Protein AF-A0A7S1B5N4-F1 (afdb_monomer_lite)

Foldseek 3Di:
DLVVLVVLVVPLPDDALVNLLVLLVVLCCLVQVPQQVQQQQFQLSCLVCCVVCVVVNVSSVVSNQSSLVSLVVVLVLLLLLLVLLLVVVVVVVPPDPPDDDDDVRVVSNVSSVVSVVVLQVNLVPDPDDSLVSLLSRLLSSLVSLLVQLVSLVVSVVVLVPCVLVPDDNRRRGDDPPADRDPVPPPPVDPCSVVCPVRHDDRSNVPSHSVVSNVSSVVSSLSSVSSNVSHDPPVVVVVVVVVPPDPPDD

Secondary structure (DSSP, 8-state):
-HHHHHHHHHTTTS--HHHHHHHHHHHHHIIIIIIHHHHHTHHHHHHHHHHHHHHHHHHHHHHHHHHHHHHHHHHHHHHHHHHHHHHHHHHHTT--------HHHHHHHHHHHHHHHHHHHHHHTSSS-HHHHHHHHHHHHHHHHHHHHHHHHHHHHHTT-GGGGGS-GGGSPPPSSBPPSGGG-----TTTTT-GGGB---SSTT-SHHHHHHHHHHHHHHHHHHHHS---HHHHHHHHHHHS-----

Structure (mmCIF, N/CA/C/O backbone):
data_AF-A0A7S1B5N4-F1
#
_entry.id   AF-A0A7S1B5N4-F1
#
loop_
_atom_site.group_PDB
_atom_site.id
_atom_site.type_symbol
_atom_site.label_atom_id
_atom_site.label_alt_id
_atom_site.label_comp_id
_atom_site.label_asym_id
_atom_site.label_entity_id
_atom_site.label_seq_id
_atom_site.pdbx_PDB_ins_code
_atom_site.Cartn_x
_atom_site.Cartn_y
_atom_site.Cartn_z
_atom_site.occupancy
_atom_site.B_iso_or_equiv
_atom_site.auth_seq_id
_atom_site.auth_comp_id
_atom_site.auth_asym_id
_atom_site.auth_atom_id
_atom_site.pdbx_PDB_model_num
ATOM 1 N N . VAL A 1 1 ? -4.106 -7.181 -17.128 1.00 91.88 1 VAL A N 1
ATOM 2 C CA . VAL A 1 1 ? -3.832 -6.316 -15.945 1.00 91.88 1 VAL A CA 1
ATOM 3 C C . VAL A 1 1 ? -4.705 -5.067 -15.919 1.00 91.88 1 VAL A C 1
ATOM 5 O O . VAL A 1 1 ? -5.404 -4.873 -14.932 1.00 91.88 1 VAL A O 1
ATOM 8 N N . LEU A 1 2 ? -4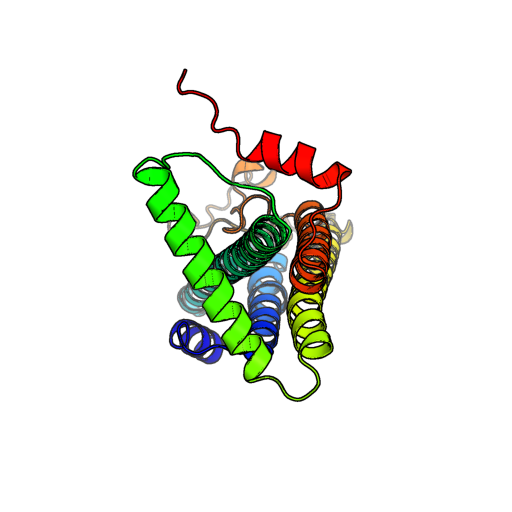.736 -4.264 -16.991 1.00 93.50 2 LEU A N 1
ATOM 9 C CA . LEU A 1 2 ? -5.522 -3.019 -17.064 1.00 93.50 2 LEU A CA 1
ATOM 10 C C . LEU A 1 2 ? -7.008 -3.176 -16.711 1.00 93.50 2 LEU A C 1
ATOM 12 O O . LEU A 1 2 ? -7.552 -2.362 -15.975 1.00 93.50 2 LEU A O 1
ATOM 16 N N . GLU A 1 3 ? -7.663 -4.244 -17.161 1.00 94.50 3 GLU A N 1
ATOM 17 C CA . GLU A 1 3 ? -9.059 -4.512 -16.788 1.00 94.50 3 GLU A CA 1
ATOM 18 C C . GLU A 1 3 ? -9.232 -4.723 -15.281 1.00 94.50 3 GLU A C 1
ATOM 20 O O . GLU A 1 3 ? -10.144 -4.157 -14.684 1.00 94.50 3 GLU A O 1
ATOM 25 N N . ARG A 1 4 ? -8.312 -5.454 -14.635 1.00 93.44 4 ARG A N 1
ATOM 26 C CA . ARG A 1 4 ? -8.318 -5.635 -13.174 1.00 93.44 4 ARG A CA 1
ATOM 27 C C . ARG A 1 4 ? -8.066 -4.317 -12.448 1.00 93.44 4 ARG A C 1
ATOM 29 O O . ARG A 1 4 ? -8.707 -4.068 -11.435 1.00 93.44 4 ARG A O 1
ATOM 36 N N . VAL A 1 5 ? -7.199 -3.452 -12.978 1.00 92.25 5 VAL A N 1
ATOM 37 C CA . VAL A 1 5 ? -6.974 -2.095 -12.447 1.00 92.25 5 VAL A CA 1
ATOM 38 C C . VAL A 1 5 ? -8.248 -1.261 -12.538 1.00 92.25 5 VAL A C 1
ATOM 40 O O . VAL A 1 5 ? -8.658 -0.668 -11.543 1.00 92.25 5 VAL A O 1
ATOM 43 N N . ARG A 1 6 ? -8.922 -1.253 -13.694 1.00 91.12 6 ARG A N 1
ATOM 44 C CA . ARG A 1 6 ? -10.194 -0.537 -13.888 1.00 91.12 6 ARG A CA 1
ATOM 45 C C . ARG A 1 6 ? -11.293 -1.090 -12.973 1.00 91.12 6 ARG A C 1
ATOM 47 O O . ARG A 1 6 ? -12.008 -0.318 -12.339 1.00 91.12 6 ARG A O 1
ATOM 54 N N . ALA A 1 7 ? -11.384 -2.411 -12.830 1.00 89.94 7 ALA A N 1
ATOM 55 C CA . ALA A 1 7 ? -12.335 -3.066 -11.933 1.00 89.94 7 ALA A CA 1
ATOM 56 C C . ALA A 1 7 ? -12.049 -2.756 -10.454 1.00 89.94 7 ALA A C 1
ATOM 58 O O . ALA A 1 7 ? -12.972 -2.451 -9.693 1.00 89.94 7 ALA A O 1
ATOM 59 N N . ALA A 1 8 ? -10.778 -2.777 -10.042 1.00 87.50 8 ALA A N 1
ATOM 60 C CA . ALA A 1 8 ? -10.371 -2.343 -8.712 1.00 87.50 8 ALA A CA 1
ATOM 61 C C . ALA A 1 8 ? -10.771 -0.877 -8.509 1.00 87.50 8 ALA A C 1
ATOM 63 O O . ALA A 1 8 ? -11.436 -0.557 -7.519 1.00 87.50 8 ALA A O 1
ATOM 64 N N . ALA A 1 9 ? -10.480 -0.009 -9.486 1.00 83.06 9 ALA A N 1
ATOM 65 C CA . ALA A 1 9 ? -10.826 1.407 -9.470 1.00 83.06 9 ALA A CA 1
ATOM 66 C C . ALA A 1 9 ? -12.344 1.660 -9.313 1.00 83.06 9 ALA A C 1
ATOM 68 O O . ALA A 1 9 ? -12.742 2.509 -8.516 1.00 83.06 9 ALA A O 1
ATOM 69 N N . GLY A 1 10 ? -13.205 0.885 -9.972 1.00 81.31 10 GLY A N 1
ATOM 70 C CA . GLY A 1 10 ? -14.663 1.035 -9.858 1.00 81.31 10 GLY A CA 1
ATOM 71 C C . GLY A 1 10 ? -15.256 0.608 -8.505 1.00 81.31 10 GLY A C 1
ATOM 72 O O . GLY A 1 10 ? -16.238 1.182 -8.043 1.00 81.31 10 GLY A O 1
ATOM 73 N N . ASN A 1 11 ? -14.648 -0.361 -7.813 1.00 78.25 11 ASN A N 1
ATOM 74 C CA . ASN A 1 11 ? -15.258 -1.035 -6.655 1.00 78.25 11 ASN A CA 1
ATOM 75 C C . ASN A 1 11 ? -14.834 -0.474 -5.284 1.00 78.25 11 ASN A C 1
ATOM 77 O O . ASN A 1 11 ? -14.632 -1.224 -4.326 1.00 78.25 11 ASN A O 1
ATOM 81 N N . PHE A 1 12 ? -14.659 0.844 -5.161 1.00 62.31 12 PHE A N 1
ATOM 82 C CA . PHE A 1 12 ? -14.065 1.463 -3.965 1.00 62.31 12 PHE A CA 1
ATOM 83 C C . PHE A 1 12 ? -14.910 1.330 -2.678 1.00 62.31 12 PHE A C 1
ATOM 85 O O . PHE A 1 12 ? -14.360 1.181 -1.591 1.00 62.31 12 PHE A O 1
ATOM 92 N N . HIS A 1 13 ? -16.242 1.347 -2.779 1.00 57.72 13 HIS A N 1
ATOM 93 C CA . HIS A 1 13 ? -17.129 1.572 -1.623 1.00 57.72 13 HIS A CA 1
ATOM 94 C C . HIS A 1 13 ? -17.596 0.312 -0.875 1.00 57.72 13 HIS A C 1
ATOM 96 O O . HIS A 1 13 ? -18.256 0.423 0.155 1.00 57.72 13 HIS A O 1
ATOM 102 N N . ARG A 1 14 ? -17.293 -0.889 -1.375 1.00 62.09 14 ARG A N 1
ATOM 103 C CA . ARG A 1 14 ? -17.828 -2.154 -0.845 1.00 62.09 14 ARG A CA 1
ATOM 104 C C . ARG A 1 14 ? -16.678 -3.041 -0.385 1.00 62.09 14 ARG A C 1
ATOM 106 O O . ARG A 1 14 ? -16.181 -3.799 -1.208 1.00 62.09 14 ARG A O 1
ATOM 113 N N . ARG A 1 15 ? -16.148 -2.913 0.841 1.00 65.06 15 ARG A N 1
ATOM 114 C CA . ARG A 1 15 ? -14.886 -3.619 1.162 1.00 65.06 15 ARG A CA 1
ATOM 115 C C . ARG A 1 15 ? -14.861 -4.334 2.496 1.00 65.06 15 ARG A C 1
ATOM 117 O O . ARG A 1 15 ? -15.336 -3.795 3.483 1.00 65.06 15 ARG A O 1
ATOM 124 N N . GLY A 1 16 ? -14.321 -5.553 2.445 1.00 66.19 16 GLY A N 1
ATOM 125 C CA . GLY A 1 16 ? -13.870 -6.404 3.544 1.00 66.19 16 GLY A CA 1
ATOM 126 C C . GLY A 1 16 ? -12.373 -6.714 3.373 1.00 66.19 16 GLY A C 1
ATOM 127 O O . GLY A 1 16 ? -11.782 -6.338 2.359 1.00 66.19 16 GLY A O 1
ATOM 128 N N . ALA A 1 17 ? -11.760 -7.407 4.337 1.00 69.25 17 ALA A N 1
ATOM 129 C CA . ALA A 1 17 ? -10.305 -7.604 4.412 1.00 69.25 17 ALA A CA 1
ATOM 130 C C . ALA A 1 17 ? -9.674 -8.244 3.155 1.00 69.25 17 ALA A C 1
ATOM 132 O O . ALA A 1 17 ? -8.614 -7.811 2.705 1.00 69.25 17 ALA A O 1
ATOM 133 N N . ALA A 1 18 ? -10.356 -9.214 2.534 1.00 76.75 18 ALA A N 1
ATOM 134 C CA . ALA A 1 18 ? -9.865 -9.920 1.345 1.00 76.75 18 ALA A CA 1
ATOM 135 C C . ALA A 1 18 ? -9.585 -8.989 0.148 1.00 76.75 18 ALA A C 1
ATOM 137 O O . ALA A 1 18 ? -8.647 -9.212 -0.618 1.00 76.75 18 ALA A O 1
ATOM 138 N N . LEU A 1 19 ? -10.361 -7.909 0.004 1.00 79.19 19 LEU A N 1
ATOM 139 C CA . LEU A 1 19 ? -10.190 -6.966 -1.101 1.00 79.19 19 LEU A CA 1
ATOM 140 C C . LEU A 1 19 ? -8.935 -6.102 -0.945 1.00 79.19 19 LEU A C 1
ATOM 142 O O . LEU A 1 19 ? -8.333 -5.748 -1.955 1.00 79.19 19 LEU A O 1
ATOM 146 N N . TYR A 1 20 ? -8.494 -5.815 0.285 1.00 82.88 20 TYR A N 1
ATOM 147 C CA . TYR A 1 20 ? -7.223 -5.113 0.502 1.00 82.88 20 TYR A CA 1
ATOM 148 C C . TYR A 1 20 ? -6.031 -5.970 0.084 1.00 82.88 20 TYR A C 1
ATOM 150 O O . TYR A 1 20 ? -5.115 -5.469 -0.564 1.00 82.88 20 TYR A O 1
ATOM 158 N N . GLY A 1 21 ? -6.075 -7.271 0.386 1.00 87.06 21 GLY A N 1
ATOM 159 C CA . GLY A 1 21 ? -5.059 -8.214 -0.078 1.00 87.06 21 GLY A CA 1
ATOM 160 C C . GLY A 1 21 ? -4.982 -8.264 -1.606 1.00 87.06 21 GLY A C 1
ATOM 161 O O . GLY A 1 21 ? -3.894 -8.156 -2.168 1.00 87.06 21 GLY A O 1
ATOM 162 N N . ALA A 1 22 ? -6.134 -8.359 -2.280 1.00 90.69 22 ALA A N 1
ATOM 163 C CA . ALA A 1 22 ? -6.205 -8.398 -3.740 1.00 90.69 22 ALA A CA 1
ATOM 164 C C . ALA A 1 22 ? -5.705 -7.102 -4.404 1.00 90.69 22 ALA A C 1
ATOM 166 O O . ALA A 1 22 ? -4.957 -7.163 -5.379 1.00 90.69 22 ALA A O 1
ATOM 167 N N . GLU A 1 23 ? -6.068 -5.929 -3.875 1.00 92.19 23 GLU A N 1
ATOM 168 C CA . GLU A 1 23 ? -5.547 -4.653 -4.381 1.00 92.19 23 GLU A CA 1
ATOM 169 C C . GLU A 1 23 ? -4.050 -4.490 -4.127 1.00 92.19 23 GLU A C 1
ATOM 171 O O . GLU A 1 23 ? -3.345 -4.000 -5.005 1.00 92.19 23 GLU A O 1
ATOM 176 N N . GLY A 1 24 ? -3.559 -4.934 -2.967 1.00 93.25 24 GLY A N 1
ATOM 177 C CA . GLY A 1 24 ? -2.130 -4.970 -2.667 1.00 93.25 24 GLY A CA 1
ATOM 178 C C . GLY A 1 24 ? -1.363 -5.822 -3.679 1.00 93.25 24 GLY A C 1
ATOM 179 O O . GLY A 1 24 ? -0.392 -5.339 -4.249 1.00 93.25 24 GLY A O 1
ATOM 180 N N . CYS A 1 25 ? -1.846 -7.038 -3.977 1.00 94.75 25 CYS A N 1
ATOM 181 C CA . CYS A 1 25 ? -1.285 -7.888 -5.036 1.00 94.75 25 CYS A CA 1
ATOM 182 C C . CYS A 1 25 ? -1.270 -7.189 -6.397 1.00 94.75 25 CYS A C 1
ATOM 184 O O . CYS A 1 25 ? -0.272 -7.257 -7.106 1.00 94.75 25 CYS A O 1
ATOM 186 N N . LEU A 1 26 ? -2.380 -6.551 -6.777 1.00 95.88 26 LEU A N 1
ATOM 187 C CA . LEU A 1 26 ? -2.494 -5.896 -8.075 1.00 95.88 26 LEU A CA 1
ATOM 188 C C . LEU A 1 26 ? -1.560 -4.687 -8.182 1.00 95.88 26 LEU A C 1
ATOM 190 O O . LEU A 1 26 ? -0.973 -4.468 -9.235 1.00 95.88 26 LEU A O 1
ATOM 194 N N . LEU A 1 27 ? -1.413 -3.917 -7.104 1.00 95.75 27 LEU A N 1
ATOM 195 C CA . LEU A 1 27 ? -0.467 -2.809 -7.041 1.00 95.75 27 LEU A CA 1
ATOM 196 C C . LEU A 1 27 ? 0.973 -3.312 -7.185 1.00 95.75 27 LEU A C 1
ATOM 198 O O . LEU A 1 27 ? 1.728 -2.772 -7.992 1.00 95.75 27 LEU A O 1
ATOM 202 N N . ASP A 1 28 ? 1.321 -4.385 -6.476 1.00 96.00 28 ASP A N 1
ATOM 203 C CA . ASP A 1 28 ? 2.635 -5.013 -6.589 1.00 96.00 28 ASP A CA 1
ATOM 204 C C . ASP A 1 28 ? 2.894 -5.510 -8.022 1.00 96.00 28 ASP A C 1
ATOM 206 O O . ASP A 1 28 ? 3.971 -5.271 -8.558 1.00 96.00 28 ASP A O 1
ATOM 210 N N . GLU A 1 29 ? 1.906 -6.138 -8.665 1.00 97.50 29 GLU A N 1
ATOM 211 C CA . GLU A 1 29 ? 2.003 -6.608 -10.051 1.00 97.50 29 GLU A CA 1
ATOM 212 C C . GLU A 1 29 ? 2.186 -5.446 -11.037 1.00 97.50 29 GLU A C 1
ATOM 214 O O . GLU A 1 29 ? 3.083 -5.483 -11.874 1.00 97.50 29 GLU A O 1
ATOM 219 N N . VAL A 1 30 ? 1.371 -4.390 -10.942 1.00 96.94 30 VAL A N 1
ATOM 220 C CA . VAL A 1 30 ? 1.487 -3.223 -11.832 1.00 96.94 30 VAL A CA 1
ATOM 221 C C . VAL A 1 30 ? 2.859 -2.562 -11.685 1.00 96.94 30 VAL A C 1
ATOM 223 O O . VAL A 1 30 ? 3.485 -2.233 -12.691 1.00 96.94 30 VAL A O 1
ATOM 226 N N . GLU A 1 31 ? 3.343 -2.382 -10.455 1.00 96.19 31 GLU A N 1
ATOM 227 C CA . GLU A 1 31 ? 4.647 -1.764 -10.221 1.00 96.19 31 GLU A CA 1
ATOM 228 C C . GLU A 1 31 ? 5.800 -2.645 -10.711 1.00 96.19 31 GLU A C 1
ATOM 230 O O . GLU A 1 31 ? 6.629 -2.188 -11.497 1.00 96.19 31 GLU A O 1
ATOM 235 N N . HIS A 1 32 ? 5.872 -3.892 -10.244 1.00 96.25 32 HIS A N 1
ATOM 236 C CA . HIS A 1 32 ? 7.081 -4.706 -10.362 1.00 96.25 32 HIS A CA 1
ATOM 237 C C . HIS A 1 32 ? 7.097 -5.590 -11.607 1.00 96.25 32 HIS A C 1
ATOM 239 O O . HIS A 1 32 ? 8.177 -5.837 -12.131 1.00 96.25 32 HIS A O 1
ATOM 245 N N . GLU A 1 33 ? 5.942 -6.029 -12.113 1.00 96.94 33 GLU A N 1
ATOM 246 C CA . GLU A 1 33 ? 5.873 -6.900 -13.299 1.00 96.94 33 GLU A CA 1
ATOM 247 C C . GLU A 1 33 ? 5.682 -6.117 -14.600 1.00 96.94 33 GLU A C 1
ATOM 249 O O . GLU A 1 33 ? 5.987 -6.629 -15.674 1.00 96.94 33 GLU A O 1
ATOM 254 N N . TRP A 1 34 ? 5.206 -4.871 -14.525 1.00 96.25 34 TRP A N 1
ATOM 255 C CA . TRP A 1 34 ? 4.943 -4.061 -15.716 1.00 96.25 34 TRP A CA 1
ATOM 256 C C . TRP A 1 34 ? 5.771 -2.789 -15.757 1.00 96.25 34 TRP A C 1
ATOM 258 O O . TRP A 1 34 ? 6.616 -2.646 -16.636 1.00 96.25 34 TRP A O 1
ATOM 268 N N . LEU A 1 35 ? 5.552 -1.859 -14.824 1.00 94.31 35 LEU A N 1
ATOM 269 C CA . LEU A 1 35 ? 6.178 -0.540 -14.911 1.00 94.31 35 LEU A CA 1
ATOM 270 C C . LEU A 1 35 ? 7.702 -0.631 -14.773 1.00 94.31 35 LEU A C 1
ATOM 272 O O . LEU A 1 35 ? 8.423 -0.187 -15.663 1.00 94.31 35 LEU A O 1
ATOM 276 N N . ARG A 1 36 ? 8.217 -1.261 -13.713 1.00 94.31 36 ARG A N 1
ATOM 277 C CA . ARG A 1 36 ? 9.669 -1.411 -13.520 1.00 94.31 36 ARG A CA 1
ATOM 278 C C . ARG A 1 36 ? 10.326 -2.258 -14.611 1.00 94.31 36 ARG A C 1
ATOM 280 O O . ARG A 1 36 ? 11.400 -1.895 -15.080 1.00 94.31 36 ARG A O 1
ATOM 287 N N . GLN A 1 37 ? 9.670 -3.324 -15.078 1.00 95.06 37 GLN A N 1
ATOM 288 C CA . GLN A 1 37 ? 10.172 -4.133 -16.202 1.00 95.06 37 GLN A CA 1
ATOM 289 C C . GLN A 1 37 ? 10.242 -3.336 -17.510 1.00 95.06 37 GLN A C 1
ATOM 291 O O . GLN A 1 37 ? 11.174 -3.518 -18.285 1.00 95.06 37 GLN A O 1
ATOM 296 N N . TYR A 1 38 ? 9.294 -2.428 -17.751 1.00 92.81 38 TYR A N 1
ATOM 297 C CA . TYR A 1 38 ? 9.333 -1.551 -18.918 1.00 92.81 38 TYR A CA 1
ATOM 298 C C . TYR A 1 38 ? 10.521 -0.577 -18.851 1.00 92.81 38 TYR A C 1
ATOM 300 O O . TYR A 1 38 ? 11.247 -0.409 -19.827 1.00 92.81 38 TYR A O 1
ATOM 308 N N . TYR A 1 39 ? 10.767 0.033 -17.687 1.00 91.44 39 TYR A N 1
ATOM 309 C CA . TYR A 1 39 ? 11.824 1.040 -17.532 1.00 91.44 39 TYR A CA 1
ATOM 310 C C . TYR A 1 39 ? 13.237 0.462 -17.357 1.00 91.44 39 TYR A C 1
ATOM 312 O O . TYR A 1 39 ? 14.208 1.114 -17.748 1.00 91.44 39 TYR A O 1
ATOM 320 N N . VAL A 1 40 ? 13.390 -0.767 -16.845 1.00 93.94 40 VAL A N 1
ATOM 321 C CA . VAL A 1 40 ? 14.718 -1.395 -16.681 1.00 93.94 40 VAL A CA 1
ATOM 322 C C . VAL A 1 40 ? 15.409 -1.692 -18.017 1.00 93.94 40 VAL A C 1
ATOM 324 O O . VAL A 1 40 ? 16.622 -1.851 -18.057 1.00 93.94 40 VAL A O 1
ATOM 327 N N . GLN A 1 41 ? 14.653 -1.728 -19.116 1.00 92.06 41 GLN A N 1
ATOM 328 C CA . GLN A 1 41 ? 15.162 -1.976 -20.470 1.00 92.06 41 GLN A CA 1
ATOM 329 C C . GLN A 1 41 ? 15.825 -0.742 -21.113 1.00 92.06 41 GLN A C 1
ATOM 331 O O . GLN A 1 41 ? 16.393 -0.847 -22.199 1.00 92.06 41 GLN A O 1
ATOM 336 N N . GLY A 1 42 ? 15.750 0.416 -20.454 1.00 90.19 42 GLY A N 1
ATOM 337 C CA . GLY A 1 42 ? 16.403 1.649 -20.877 1.00 90.19 42 GLY A CA 1
ATOM 338 C C . GLY A 1 42 ? 15.626 2.513 -21.866 1.00 90.19 42 GLY A C 1
ATOM 339 O O . GLY A 1 42 ? 14.598 2.120 -22.421 1.00 90.19 42 GLY A O 1
ATOM 340 N N . SER A 1 43 ? 16.098 3.747 -22.047 1.00 87.75 43 SER A N 1
ATOM 341 C CA . SER A 1 43 ? 15.420 4.783 -22.835 1.00 87.75 43 SER A CA 1
ATOM 342 C C . SER A 1 43 ? 15.315 4.459 -24.328 1.00 87.75 43 SER A C 1
ATOM 344 O O . SER A 1 43 ? 14.332 4.851 -24.955 1.00 87.75 43 SER A O 1
ATOM 346 N N . GLY A 1 44 ? 16.272 3.716 -24.887 1.00 87.81 44 GLY A N 1
ATOM 347 C CA . GLY A 1 44 ? 16.259 3.254 -26.275 1.00 87.81 44 GLY A CA 1
ATOM 348 C C . GLY A 1 44 ? 15.086 2.314 -26.537 1.00 87.81 44 GLY A C 1
ATOM 349 O O . GLY A 1 44 ? 14.319 2.519 -27.479 1.00 87.81 44 GLY A O 1
ATOM 350 N N . ASN A 1 45 ? 14.854 1.346 -25.643 1.00 85.94 45 ASN A N 1
ATOM 351 C CA . ASN A 1 45 ? 13.699 0.463 -25.779 1.00 85.94 45 ASN A CA 1
ATOM 352 C C . ASN A 1 45 ? 12.377 1.200 -25.533 1.00 85.94 45 ASN A C 1
ATOM 354 O O . ASN A 1 45 ? 11.407 1.001 -26.263 1.00 85.94 45 ASN A O 1
ATOM 358 N N . VAL A 1 46 ? 12.355 2.111 -24.553 1.00 82.00 46 VAL A N 1
ATOM 359 C CA . VAL A 1 46 ? 11.197 2.980 -24.310 1.00 82.00 46 VAL A CA 1
ATOM 360 C C . VAL A 1 46 ? 10.842 3.774 -25.565 1.00 82.00 46 VAL A C 1
ATOM 362 O O . VAL A 1 46 ? 9.662 3.866 -25.880 1.00 82.00 46 VAL A O 1
ATOM 365 N N . HIS A 1 47 ? 11.825 4.317 -26.290 1.00 80.44 47 HIS A N 1
ATOM 366 C CA . HIS A 1 47 ? 11.603 5.066 -27.528 1.00 80.44 47 HIS A CA 1
ATOM 367 C C . HIS A 1 47 ? 11.054 4.175 -28.649 1.00 80.44 47 HIS A C 1
ATOM 369 O O . HIS A 1 47 ? 10.025 4.502 -29.243 1.00 80.44 47 HIS A O 1
ATOM 375 N N . ASN A 1 48 ? 11.687 3.022 -28.885 1.00 86.75 48 ASN A N 1
ATOM 376 C CA . ASN A 1 48 ? 11.301 2.090 -29.948 1.00 86.75 48 ASN A CA 1
ATOM 377 C C . ASN A 1 48 ? 9.887 1.529 -29.750 1.00 86.75 48 ASN A C 1
ATOM 379 O O . ASN A 1 48 ? 9.133 1.362 -30.709 1.00 86.75 48 ASN A O 1
ATOM 383 N N . LEU A 1 49 ? 9.507 1.265 -28.500 1.00 86.75 49 LEU A N 1
ATOM 384 C CA . LEU A 1 49 ? 8.199 0.719 -28.148 1.00 86.75 49 LEU A CA 1
ATOM 385 C C . LEU A 1 49 ? 7.150 1.797 -27.862 1.00 86.75 49 LEU A C 1
ATOM 387 O O . LEU A 1 49 ? 5.969 1.464 -27.727 1.00 86.75 49 LEU A O 1
ATOM 391 N N . TRP A 1 50 ? 7.539 3.076 -27.803 1.00 83.50 50 TRP A N 1
ATOM 392 C CA . TRP A 1 50 ? 6.676 4.153 -27.324 1.00 83.50 50 TRP A CA 1
ATOM 393 C C . TRP A 1 50 ? 5.350 4.210 -28.071 1.00 83.50 50 TRP A C 1
ATOM 395 O O . TRP A 1 50 ? 4.299 4.210 -27.445 1.00 83.50 50 TRP A O 1
ATOM 405 N N . TYR A 1 51 ? 5.363 4.207 -29.402 1.00 83.81 51 TYR A N 1
ATOM 406 C CA . TYR A 1 51 ? 4.132 4.365 -30.181 1.00 83.81 51 TYR A CA 1
ATOM 407 C C . TYR A 1 51 ? 3.122 3.230 -29.968 1.00 83.81 51 TYR A C 1
ATOM 409 O O . TYR A 1 51 ? 1.922 3.482 -29.985 1.00 83.81 51 TYR A O 1
ATOM 417 N N . ALA A 1 52 ? 3.587 2.003 -29.717 1.00 90.50 52 ALA A N 1
ATOM 418 C CA . ALA A 1 52 ? 2.710 0.863 -29.455 1.00 90.50 52 ALA A CA 1
ATOM 419 C C . ALA A 1 52 ? 2.262 0.787 -27.982 1.00 90.50 52 ALA A C 1
ATOM 421 O O . ALA A 1 52 ? 1.138 0.380 -27.680 1.00 90.50 52 ALA A O 1
ATOM 422 N N . TRP A 1 53 ? 3.130 1.190 -27.051 1.00 90.31 53 TRP A N 1
ATOM 423 C CA . TRP A 1 53 ? 2.932 0.961 -25.618 1.00 90.31 53 TRP A CA 1
ATOM 424 C C . TRP A 1 53 ? 2.535 2.202 -24.823 1.00 90.31 53 TRP A C 1
ATOM 426 O O . TRP A 1 53 ? 2.073 2.053 -23.695 1.00 90.31 53 TRP A O 1
ATOM 436 N N . ARG A 1 54 ? 2.653 3.411 -25.382 1.00 87.81 54 ARG A N 1
ATOM 437 C CA . ARG A 1 54 ? 2.416 4.686 -24.686 1.00 87.81 54 ARG A CA 1
ATOM 438 C C . ARG A 1 54 ? 1.107 4.702 -23.914 1.00 87.81 54 ARG A C 1
ATOM 440 O O . ARG A 1 54 ? 1.111 5.012 -22.724 1.00 87.81 54 ARG A O 1
ATOM 447 N N . ASP A 1 55 ? 0.004 4.383 -24.583 1.00 89.00 55 ASP A N 1
ATOM 448 C CA . ASP A 1 55 ? -1.323 4.480 -23.974 1.00 89.00 55 ASP A CA 1
ATOM 449 C C . ASP A 1 55 ? -1.503 3.418 -22.885 1.00 89.00 55 ASP A C 1
ATOM 451 O O . ASP A 1 55 ? -1.998 3.713 -21.798 1.00 89.00 55 ASP A O 1
ATOM 455 N N . HIS A 1 56 ? -0.997 2.206 -23.123 1.00 93.50 56 HIS A N 1
ATOM 456 C CA . HIS A 1 56 ? -1.036 1.099 -22.169 1.00 93.50 56 HIS A CA 1
ATOM 457 C C . HIS A 1 56 ? -0.201 1.386 -20.915 1.00 93.50 56 HIS A C 1
ATOM 459 O O . HIS A 1 56 ? -0.679 1.194 -19.797 1.00 93.50 56 HIS A O 1
ATOM 465 N N . ILE A 1 57 ? 1.028 1.880 -21.086 1.00 91.31 57 ILE A N 1
ATOM 466 C CA . ILE A 1 57 ? 1.913 2.281 -19.987 1.00 91.31 57 ILE A CA 1
ATOM 467 C C . ILE A 1 57 ? 1.315 3.476 -19.243 1.00 91.31 57 ILE A C 1
ATOM 469 O O . ILE A 1 57 ? 1.327 3.493 -18.015 1.00 91.31 57 ILE A O 1
ATOM 473 N N . GLY A 1 58 ? 0.716 4.436 -19.950 1.00 89.88 58 GLY A N 1
ATOM 474 C CA . GLY A 1 58 ? 0.023 5.563 -19.328 1.00 89.88 58 GLY A CA 1
ATOM 475 C C . GLY A 1 58 ? -1.186 5.159 -18.496 1.00 89.88 58 GLY A C 1
ATOM 476 O O . GLY A 1 58 ? -1.388 5.687 -17.403 1.00 89.88 58 GLY A O 1
ATOM 477 N N . ASP A 1 59 ? -1.969 4.194 -18.967 1.00 91.69 59 ASP A N 1
ATOM 478 C CA . ASP A 1 59 ? -3.070 3.627 -18.194 1.00 91.69 59 ASP A CA 1
ATOM 479 C C . ASP A 1 59 ? -2.571 2.831 -16.977 1.00 91.69 59 ASP A C 1
ATOM 481 O O . ASP A 1 59 ? -3.172 2.920 -15.902 1.00 91.69 59 ASP A O 1
ATOM 485 N N . LEU A 1 60 ? -1.455 2.100 -17.101 1.00 93.50 60 LEU A N 1
ATOM 486 C CA . LEU A 1 60 ? -0.817 1.417 -15.969 1.00 93.50 60 LEU A CA 1
ATOM 487 C C . LEU A 1 60 ? -0.310 2.413 -14.923 1.00 93.50 60 LEU A C 1
ATOM 489 O O . LEU A 1 60 ? -0.518 2.175 -13.737 1.00 93.50 60 LEU A O 1
ATOM 493 N N . TRP A 1 61 ? 0.270 3.542 -15.339 1.00 91.62 61 TRP A N 1
ATOM 494 C CA . TRP A 1 61 ? 0.675 4.630 -14.443 1.00 91.62 61 TRP A CA 1
ATOM 495 C C . TRP A 1 61 ? -0.504 5.190 -13.656 1.00 91.62 61 TRP A C 1
ATOM 497 O O . TRP A 1 61 ? -0.485 5.154 -12.429 1.00 91.62 61 TRP A O 1
ATOM 507 N N . LYS A 1 62 ? -1.574 5.619 -14.336 1.00 89.81 62 LYS A N 1
ATOM 508 C CA . LYS A 1 62 ? -2.794 6.111 -13.666 1.00 89.81 62 LYS A CA 1
ATOM 509 C C . LYS A 1 62 ? -3.360 5.069 -12.699 1.00 89.81 62 LYS A C 1
ATOM 511 O O . LYS A 1 62 ? -3.833 5.397 -11.613 1.00 89.81 62 LYS A O 1
ATOM 516 N N . GLY A 1 63 ? -3.313 3.801 -13.105 1.00 92.06 63 GLY A N 1
ATOM 517 C CA . GLY A 1 63 ? -3.711 2.661 -12.294 1.00 92.06 63 GLY A CA 1
ATOM 518 C C . GLY A 1 63 ? -2.895 2.506 -11.020 1.00 92.06 63 GLY A C 1
ATOM 519 O O . GLY A 1 63 ? -3.459 2.410 -9.930 1.00 92.06 63 GLY A O 1
ATOM 520 N N . TRP A 1 64 ? -1.573 2.500 -11.166 1.00 93.94 64 TRP A N 1
ATOM 521 C CA . TRP A 1 64 ? -0.616 2.439 -10.070 1.00 93.94 64 TRP A CA 1
ATOM 522 C C . TRP A 1 64 ? -0.814 3.604 -9.103 1.00 93.94 64 TRP A C 1
ATOM 524 O O . TRP A 1 64 ? -0.975 3.378 -7.905 1.00 93.94 64 TRP A O 1
ATOM 534 N N . GLU A 1 65 ? -0.930 4.833 -9.615 1.00 90.88 65 GLU A N 1
ATOM 535 C CA . GLU A 1 65 ? -1.172 6.009 -8.783 1.00 90.88 65 GLU A CA 1
ATOM 536 C C . GLU A 1 65 ? -2.485 5.895 -8.011 1.00 90.88 65 GLU A C 1
ATOM 538 O O . GLU A 1 65 ? -2.530 6.149 -6.805 1.00 90.88 65 GLU A O 1
ATOM 543 N N . ALA A 1 66 ? -3.566 5.477 -8.670 1.00 90.62 66 ALA A N 1
ATOM 544 C CA . ALA A 1 66 ? -4.854 5.297 -8.015 1.00 90.62 66 ALA A CA 1
ATOM 545 C C . ALA A 1 66 ? -4.795 4.239 -6.899 1.00 90.62 66 ALA A C 1
ATOM 547 O O . ALA A 1 66 ? -5.420 4.422 -5.850 1.00 90.62 66 ALA A O 1
ATOM 548 N N . LEU A 1 67 ? -4.058 3.145 -7.107 1.00 92.62 67 LEU A N 1
ATOM 549 C CA . LEU A 1 67 ? -3.858 2.084 -6.119 1.00 92.62 67 LEU A CA 1
ATOM 550 C C . LEU A 1 67 ? -2.960 2.538 -4.948 1.00 92.62 67 LEU A C 1
ATOM 552 O O . LEU A 1 67 ? -3.259 2.221 -3.794 1.00 92.62 67 LEU A O 1
ATOM 556 N N . GLU A 1 68 ? -1.920 3.336 -5.195 1.00 92.88 68 GLU A N 1
ATOM 557 C CA . GLU A 1 68 ? -1.087 3.954 -4.148 1.00 92.88 68 GLU A CA 1
ATOM 558 C C . GLU A 1 68 ? -1.917 4.882 -3.245 1.00 92.88 68 GLU A C 1
ATOM 560 O O . GLU A 1 68 ? -1.988 4.674 -2.029 1.00 92.88 68 GLU A O 1
ATOM 565 N N . HIS A 1 69 ? -2.679 5.815 -3.829 1.00 90.38 69 HIS A N 1
ATOM 566 C CA . HIS A 1 69 ? -3.581 6.694 -3.069 1.00 90.38 69 HIS A CA 1
ATOM 567 C C . HIS A 1 69 ? -4.629 5.909 -2.264 1.00 90.38 69 HIS A C 1
ATOM 569 O O . HIS A 1 69 ? -5.086 6.339 -1.201 1.00 90.38 69 HIS A O 1
ATOM 575 N N . ARG A 1 70 ? -5.065 4.748 -2.761 1.00 89.44 70 ARG A N 1
ATOM 576 C CA . ARG A 1 70 ? -5.984 3.865 -2.025 1.00 89.44 70 ARG A CA 1
ATOM 577 C C . ARG A 1 70 ? -5.325 3.188 -0.845 1.00 89.44 70 ARG A C 1
ATOM 579 O O . ARG A 1 70 ? -5.967 3.063 0.201 1.00 89.44 70 ARG A O 1
ATOM 586 N N . THR A 1 71 ? -4.075 2.774 -1.005 1.00 92.50 71 THR A N 1
ATOM 587 C CA . THR A 1 71 ? -3.277 2.234 0.094 1.00 92.50 71 THR A CA 1
ATOM 588 C C . THR A 1 71 ? -3.186 3.287 1.195 1.00 92.50 71 THR A C 1
ATOM 590 O O . THR A 1 71 ? -3.572 3.015 2.328 1.00 92.50 71 THR A O 1
ATOM 593 N N . GLU A 1 72 ? -2.859 4.533 0.851 1.00 91.81 72 GLU A N 1
ATOM 594 C CA . GLU A 1 72 ? -2.809 5.646 1.808 1.00 91.81 72 GLU A CA 1
ATOM 595 C C . GLU A 1 72 ? -4.160 5.911 2.501 1.00 91.81 72 GLU A C 1
ATOM 597 O O . GLU A 1 72 ? -4.233 6.015 3.730 1.00 91.81 72 GLU A O 1
ATOM 602 N N . LYS A 1 73 ? -5.269 5.945 1.748 1.00 90.56 73 LYS A N 1
ATOM 603 C CA . LYS A 1 73 ? -6.621 6.077 2.326 1.00 90.56 73 LYS A CA 1
ATOM 604 C C . LYS A 1 73 ? -6.953 4.941 3.293 1.00 90.56 73 LYS A C 1
ATOM 606 O O . LYS A 1 73 ? -7.588 5.186 4.319 1.00 90.56 73 LYS A O 1
ATOM 611 N N . THR A 1 74 ? -6.523 3.720 2.982 1.00 92.00 74 THR A N 1
ATOM 612 C CA . THR A 1 74 ? -6.708 2.545 3.844 1.00 92.00 74 THR A CA 1
ATOM 613 C C . THR A 1 74 ? -5.899 2.685 5.130 1.00 92.00 74 THR A C 1
ATOM 615 O O . THR A 1 74 ? -6.446 2.496 6.214 1.00 92.00 74 THR A O 1
ATOM 618 N N . LEU A 1 75 ? -4.641 3.119 5.044 1.00 93.25 75 LEU A N 1
ATOM 619 C CA . LEU A 1 75 ? -3.807 3.390 6.219 1.00 93.25 75 LEU A CA 1
ATOM 620 C C . LEU A 1 75 ? -4.425 4.476 7.109 1.00 93.25 75 LEU A C 1
ATOM 622 O O . LEU A 1 75 ? -4.539 4.298 8.322 1.00 93.25 75 LEU A O 1
ATOM 626 N N . SER A 1 76 ? -4.918 5.564 6.510 1.00 91.94 76 SER A N 1
ATOM 627 C CA . SER A 1 76 ? -5.622 6.631 7.231 1.00 91.94 76 SER A CA 1
ATOM 628 C C . SER A 1 76 ? -6.888 6.124 7.934 1.00 91.94 76 SER A C 1
ATOM 630 O O . SER A 1 76 ? -7.148 6.487 9.085 1.00 91.94 76 SER A O 1
ATOM 632 N N . LEU A 1 77 ? -7.667 5.263 7.270 1.00 93.44 77 LEU A N 1
ATOM 633 C CA . LEU A 1 77 ? -8.854 4.622 7.838 1.00 93.44 77 LEU A CA 1
ATOM 634 C C . LEU A 1 77 ? -8.490 3.774 9.066 1.00 93.44 77 LEU A C 1
ATOM 636 O O . LEU A 1 77 ? -9.073 3.970 10.133 1.00 93.44 77 LEU A O 1
ATOM 640 N N . LEU A 1 78 ? -7.509 2.878 8.925 1.00 93.75 78 LEU A N 1
ATOM 641 C CA . LEU A 1 78 ? -7.052 1.973 9.982 1.00 93.75 78 LEU A CA 1
ATOM 642 C C . LEU A 1 78 ? -6.491 2.734 11.189 1.00 93.75 78 LEU A C 1
ATOM 644 O O . LEU A 1 78 ? -6.855 2.428 12.329 1.00 93.75 78 LEU A O 1
ATOM 648 N N . ARG A 1 79 ? -5.670 3.766 10.947 1.00 94.19 79 ARG A N 1
ATOM 649 C CA . ARG A 1 79 ? -5.126 4.649 11.991 1.00 94.19 79 ARG A CA 1
ATOM 650 C C . ARG A 1 79 ? -6.245 5.358 12.753 1.00 94.19 79 ARG A C 1
ATOM 652 O O . ARG A 1 79 ? -6.299 5.304 13.981 1.00 94.19 79 ARG A O 1
ATOM 659 N N . ARG A 1 80 ? -7.172 6.008 12.039 1.00 92.81 80 ARG A N 1
ATOM 660 C CA . ARG A 1 80 ? -8.297 6.740 12.651 1.00 92.81 80 ARG A CA 1
ATOM 661 C C . ARG A 1 80 ? -9.203 5.827 13.471 1.00 92.81 80 ARG A C 1
ATOM 663 O O . ARG A 1 80 ? -9.639 6.227 14.550 1.00 92.81 80 ARG A O 1
ATOM 670 N N . ALA A 1 81 ? -9.481 4.627 12.967 1.00 93.81 81 ALA A N 1
ATOM 671 C CA . ALA A 1 81 ? -10.303 3.642 13.654 1.00 93.81 81 ALA A CA 1
ATOM 672 C C . ALA A 1 81 ? -9.661 3.198 14.979 1.00 93.81 81 ALA A C 1
ATOM 674 O O . ALA A 1 81 ? -10.331 3.231 16.013 1.00 93.81 81 ALA A O 1
ATOM 675 N N . ALA A 1 82 ? -8.362 2.876 14.964 1.00 93.38 82 ALA A N 1
ATOM 676 C CA . ALA A 1 82 ? -7.605 2.500 16.159 1.00 93.38 82 ALA A CA 1
ATOM 677 C C . ALA A 1 82 ? -7.613 3.613 17.217 1.00 93.38 82 ALA A C 1
ATOM 679 O O . ALA A 1 82 ? -7.993 3.381 18.362 1.00 93.38 82 ALA A O 1
ATOM 680 N N . ILE A 1 83 ? -7.306 4.852 16.818 1.00 89.88 83 ILE A N 1
ATOM 681 C CA . ILE A 1 83 ? -7.300 6.008 17.730 1.00 89.88 83 ILE A CA 1
ATOM 682 C C . ILE A 1 83 ? -8.678 6.225 18.365 1.00 89.88 83 ILE A C 1
ATOM 684 O O . ILE A 1 83 ? -8.791 6.467 19.569 1.00 89.88 83 ILE A O 1
ATOM 688 N N . HIS A 1 84 ? -9.746 6.163 17.566 1.00 91.25 84 HIS A N 1
ATOM 689 C CA . HIS A 1 84 ? -11.092 6.403 18.077 1.00 91.25 84 HIS A CA 1
ATOM 690 C C . HIS A 1 84 ? -11.543 5.318 19.057 1.00 91.25 84 HIS A C 1
ATOM 692 O O . HIS A 1 84 ? -12.164 5.634 20.074 1.00 91.25 84 HIS A O 1
ATOM 698 N N . ARG A 1 85 ? -11.197 4.055 18.773 1.00 91.75 85 ARG A N 1
ATOM 699 C CA . ARG A 1 85 ? -11.454 2.921 19.665 1.00 91.75 85 ARG A CA 1
ATOM 700 C C . ARG A 1 85 ? -10.826 3.154 21.038 1.00 91.75 85 ARG A C 1
ATOM 702 O O . ARG A 1 85 ? -11.535 3.014 22.032 1.00 91.75 85 ARG A O 1
ATOM 709 N N . CYS A 1 86 ? -9.558 3.566 21.080 1.00 89.00 86 CYS A N 1
ATOM 710 C CA . CYS A 1 86 ? -8.853 3.822 22.335 1.00 89.00 86 CYS A CA 1
ATOM 711 C C . CYS A 1 86 ? -9.496 4.940 23.155 1.00 89.00 86 CYS A C 1
ATOM 713 O O . CYS A 1 86 ? -9.734 4.783 24.349 1.00 89.00 86 CYS A O 1
ATOM 715 N N . ARG A 1 87 ? -9.850 6.057 22.508 1.00 86.12 87 ARG A N 1
ATOM 716 C CA . ARG A 1 87 ? -10.514 7.176 23.194 1.00 86.12 87 ARG A CA 1
ATOM 717 C C . ARG A 1 87 ? -11.849 6.767 23.807 1.00 86.12 87 ARG A C 1
ATOM 719 O O . ARG A 1 87 ? -12.128 7.130 24.942 1.00 86.12 87 ARG A O 1
ATOM 726 N N . LYS A 1 88 ? -12.658 5.996 23.071 1.00 86.88 88 LYS A N 1
ATOM 727 C CA . LYS A 1 88 ? -13.962 5.526 23.557 1.00 86.88 88 LYS A CA 1
ATOM 728 C C . LYS A 1 88 ? -13.825 4.634 24.798 1.00 86.88 88 LYS A C 1
ATOM 730 O O . LYS A 1 88 ? -14.669 4.713 25.685 1.00 86.88 88 LYS A O 1
ATOM 735 N N . GLN A 1 89 ? -12.775 3.813 24.863 1.00 85.62 89 GLN A N 1
ATOM 736 C CA . GLN A 1 89 ? -12.498 2.963 26.022 1.00 85.62 89 GLN A CA 1
ATOM 737 C C . GLN A 1 89 ? -12.075 3.805 27.235 1.00 85.62 89 GLN A C 1
ATOM 739 O O . GLN A 1 89 ? -12.687 3.696 28.288 1.00 85.62 89 GLN A O 1
ATOM 744 N N . GLN A 1 90 ? -11.151 4.754 27.051 1.00 81.62 90 GLN A N 1
ATOM 745 C CA . GLN A 1 90 ? -10.709 5.662 28.121 1.00 81.62 90 GLN A CA 1
ATOM 746 C C . GLN A 1 90 ? -11.857 6.486 28.726 1.00 81.62 90 GLN A C 1
ATOM 748 O O . GLN A 1 90 ? -11.902 6.683 29.937 1.00 81.62 90 GLN A O 1
ATOM 753 N N . THR A 1 91 ? -12.806 6.947 27.903 1.00 80.50 91 THR A N 1
ATOM 754 C CA . THR A 1 91 ? -13.996 7.658 28.403 1.00 80.50 91 THR A CA 1
ATOM 755 C C . THR A 1 91 ? -14.965 6.748 29.156 1.00 80.50 91 THR A C 1
ATOM 757 O O . THR A 1 91 ? -15.645 7.217 30.062 1.00 80.50 91 THR A O 1
ATOM 760 N N . ALA A 1 92 ? -15.048 5.462 28.791 1.00 78.00 92 ALA A N 1
ATOM 761 C CA . ALA A 1 92 ? -15.871 4.491 29.513 1.00 78.00 92 ALA A CA 1
ATOM 762 C C . ALA A 1 92 ? -15.259 4.142 30.880 1.00 78.00 92 ALA A C 1
ATOM 764 O O . ALA A 1 92 ? -15.995 3.963 31.845 1.00 78.00 92 ALA A O 1
ATOM 765 N N . ASP A 1 93 ? -13.928 4.146 30.973 1.00 75.62 93 ASP A N 1
ATOM 766 C CA . ASP A 1 93 ? -13.173 3.841 32.193 1.00 75.62 93 ASP A CA 1
ATOM 767 C C . ASP A 1 93 ? -13.075 5.043 33.169 1.00 75.62 93 ASP A C 1
ATOM 769 O O . ASP A 1 93 ? -12.283 5.029 34.108 1.00 75.62 93 ASP A O 1
ATOM 773 N N . GLY A 1 94 ? -13.890 6.091 32.977 1.00 65.56 94 GLY A N 1
ATOM 774 C CA . GLY A 1 94 ? -14.058 7.187 33.942 1.00 65.56 94 GLY A CA 1
ATOM 775 C C . GLY A 1 94 ? -13.217 8.447 33.698 1.00 65.56 94 GLY A C 1
ATOM 776 O O . GLY A 1 94 ? -13.281 9.378 34.500 1.00 65.56 94 GLY A O 1
ATOM 777 N N . ALA A 1 95 ? -12.469 8.544 32.592 1.00 60.25 95 ALA A N 1
ATOM 778 C CA . ALA A 1 95 ? -11.789 9.787 32.221 1.00 60.25 95 ALA A CA 1
ATOM 779 C C . ALA A 1 95 ? -12.791 10.784 31.603 1.00 60.25 95 ALA A C 1
ATOM 781 O O . ALA A 1 95 ? -13.083 10.742 30.405 1.00 60.25 95 ALA A O 1
ATOM 782 N N . ALA A 1 96 ? -13.344 11.678 32.426 1.00 50.09 96 ALA A N 1
ATOM 783 C CA . ALA A 1 96 ? -14.261 12.728 31.986 1.00 50.09 96 ALA A CA 1
ATOM 784 C C . ALA A 1 96 ? -13.564 13.703 31.017 1.00 50.09 96 ALA A C 1
ATOM 786 O O . ALA A 1 96 ? -12.747 14.533 31.415 1.00 50.09 96 ALA A O 1
ATOM 787 N N . ALA A 1 97 ? -13.901 13.623 29.729 1.00 55.56 97 ALA A N 1
ATOM 788 C CA . ALA A 1 97 ? -13.450 14.574 28.719 1.00 55.56 97 ALA A CA 1
ATOM 789 C C . ALA A 1 97 ? -14.343 15.829 28.738 1.00 55.56 97 ALA A C 1
ATOM 791 O O . ALA A 1 97 ? -15.229 15.992 27.900 1.00 55.56 97 ALA A O 1
ATOM 792 N N . ASN A 1 98 ? -14.118 16.714 29.710 1.00 47.62 98 ASN A N 1
ATOM 793 C CA . ASN A 1 98 ? -14.745 18.035 29.763 1.00 47.62 98 ASN A CA 1
ATOM 794 C C . ASN A 1 98 ? -13.983 19.004 28.850 1.00 47.62 98 ASN A C 1
ATOM 796 O O . ASN A 1 98 ? -13.071 19.700 29.283 1.00 47.62 98 ASN A O 1
ATOM 800 N N . GLY A 1 99 ? -14.347 19.036 27.569 1.00 57.75 99 GLY A N 1
ATOM 801 C CA . GLY A 1 99 ? -13.817 20.013 26.622 1.00 57.75 99 GLY A CA 1
ATOM 802 C C . GLY A 1 99 ? -14.787 20.259 25.474 1.00 57.75 99 GLY A C 1
ATOM 803 O O . GLY A 1 99 ? -15.077 19.359 24.683 1.00 57.75 99 GLY A O 1
ATOM 804 N N . THR A 1 100 ? -15.295 21.485 25.371 1.00 50.84 100 THR A N 1
ATOM 805 C CA . THR A 1 100 ? -16.034 21.972 24.202 1.00 50.84 100 THR A CA 1
ATOM 806 C C . THR A 1 100 ? -15.114 21.950 22.985 1.00 50.84 100 THR A C 1
ATOM 808 O O . THR A 1 100 ? -14.230 22.785 22.858 1.00 50.84 100 THR A O 1
ATOM 811 N N . THR A 1 101 ? -15.309 20.980 22.092 1.00 60.09 101 THR A N 1
ATOM 812 C CA . THR A 1 101 ? -14.532 20.862 20.850 1.00 60.09 101 THR A CA 1
ATOM 813 C C . THR A 1 101 ? -15.096 21.796 19.778 1.00 60.09 101 THR A C 1
ATOM 815 O O . THR A 1 101 ? -16.300 21.761 19.475 1.00 60.09 101 THR A O 1
ATOM 818 N N . GLU A 1 102 ? -14.219 22.631 19.218 1.00 63.38 102 GLU A N 1
ATOM 819 C CA . GLU A 1 102 ? -14.503 23.585 18.143 1.00 63.38 102 GLU A CA 1
ATOM 820 C C . GLU A 1 102 ? -14.836 22.882 16.807 1.00 63.38 102 GLU A C 1
ATOM 822 O O . GLU A 1 102 ? -14.776 21.656 16.671 1.00 63.38 102 GLU A O 1
ATOM 827 N N . GLY A 1 103 ? -15.247 23.648 15.790 1.00 66.69 103 GLY A N 1
ATOM 828 C CA . GLY A 1 103 ? -15.799 23.118 14.534 1.00 66.69 103 GLY A CA 1
ATOM 829 C C . GLY A 1 103 ? -14.891 22.135 13.774 1.00 66.69 103 GLY A C 1
ATOM 830 O O . GLY A 1 103 ? -15.383 21.111 13.285 1.00 66.69 103 GLY A O 1
ATOM 831 N N . ALA A 1 104 ? -13.581 22.400 13.704 1.00 64.62 104 ALA A N 1
ATOM 832 C CA . ALA A 1 104 ? -12.611 21.528 13.029 1.00 64.62 104 ALA A CA 1
ATOM 833 C C . ALA A 1 104 ? -12.440 20.182 13.758 1.00 64.62 104 ALA A C 1
ATOM 835 O O . ALA A 1 104 ? -12.476 19.116 13.131 1.00 64.62 104 ALA A O 1
ATOM 836 N N . ASP A 1 105 ? -12.391 20.218 15.089 1.00 78.62 105 ASP A N 1
ATOM 837 C CA . ASP A 1 105 ? -12.302 19.024 15.926 1.00 78.62 105 ASP A CA 1
ATOM 838 C C . A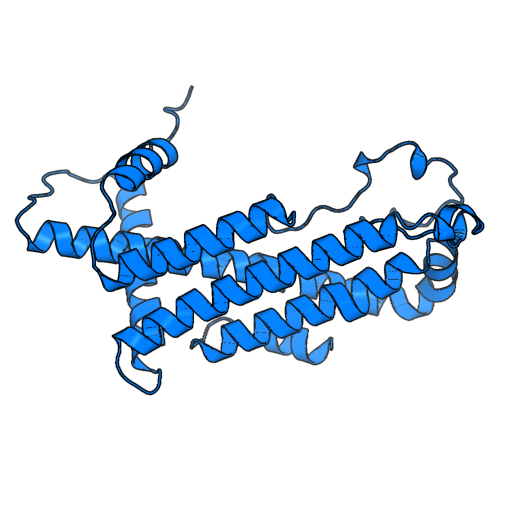SP A 1 105 ? -13.545 18.146 15.810 1.00 78.62 105 ASP A C 1
ATOM 840 O O . ASP A 1 105 ? -13.447 16.917 15.747 1.00 78.62 105 ASP A O 1
ATOM 844 N N . ARG A 1 106 ? -14.733 18.756 15.690 1.00 83.38 106 ARG A N 1
ATOM 845 C CA . ARG A 1 106 ? -15.978 18.010 15.447 1.00 83.38 106 ARG A CA 1
ATOM 846 C C . ARG A 1 106 ? -15.955 17.278 14.107 1.00 83.38 106 ARG A C 1
ATOM 848 O O . ARG A 1 106 ? -16.440 16.146 14.022 1.00 83.38 106 ARG A O 1
ATOM 855 N N . ALA A 1 107 ? -15.420 17.896 13.053 1.00 86.69 107 ALA A N 1
ATOM 856 C CA . ALA A 1 107 ? -15.326 17.266 11.737 1.00 86.69 107 ALA A CA 1
ATOM 857 C C . ALA A 1 107 ? -14.374 16.059 11.755 1.00 86.69 107 ALA A C 1
ATOM 859 O O . ALA A 1 107 ? -14.723 14.991 11.241 1.00 86.69 107 ALA A O 1
ATOM 860 N N . GLU A 1 108 ? -13.210 16.189 12.393 1.00 85.62 108 GLU A N 1
ATOM 861 C CA . GLU A 1 108 ? -12.262 15.082 12.533 1.00 85.62 108 GLU A CA 1
ATOM 862 C C . GLU A 1 108 ? -12.798 13.980 13.459 1.00 85.62 108 GLU A C 1
ATOM 864 O O . GLU A 1 108 ? -12.686 12.796 13.133 1.00 85.62 108 GLU A O 1
ATOM 869 N N . LEU A 1 109 ? -13.489 14.329 14.549 1.00 86.12 109 LEU A N 1
ATOM 870 C CA . LEU A 1 109 ? -14.171 13.356 15.407 1.00 86.12 109 LEU A CA 1
ATOM 871 C C . LEU A 1 109 ? -15.208 12.540 14.620 1.00 86.12 109 LEU A C 1
ATOM 873 O O . LEU A 1 109 ? -15.247 11.315 14.734 1.00 86.12 109 LEU A O 1
ATOM 877 N N . ARG A 1 110 ? -16.002 13.192 13.761 1.00 89.69 110 ARG A N 1
ATOM 878 C CA . ARG A 1 110 ? -16.955 12.509 12.868 1.00 89.69 110 ARG A CA 1
ATOM 879 C C . ARG A 1 110 ? -16.251 11.576 11.882 1.00 89.69 110 ARG A C 1
ATOM 881 O O . ARG A 1 110 ? -16.739 10.470 11.651 1.00 89.69 110 ARG A O 1
ATOM 888 N N . ARG A 1 111 ? -15.117 11.984 11.299 1.00 89.88 111 ARG A N 1
ATOM 889 C CA . ARG A 1 111 ? -14.317 11.121 10.404 1.00 89.88 111 ARG A CA 1
ATOM 890 C C . ARG A 1 111 ? -13.786 9.894 11.142 1.00 89.88 111 ARG A C 1
ATOM 892 O O . ARG A 1 111 ? -13.888 8.787 10.622 1.00 89.88 111 ARG A O 1
ATOM 899 N N . ARG A 1 112 ? -13.287 10.076 12.364 1.00 90.81 112 ARG A N 1
ATOM 900 C CA . ARG A 1 112 ? -12.810 9.003 13.247 1.00 90.81 112 ARG 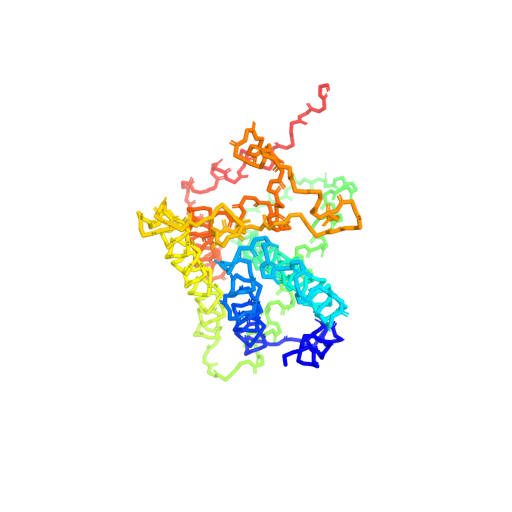A CA 1
ATOM 901 C C . ARG A 1 112 ? -13.921 8.026 13.634 1.00 90.81 112 ARG A C 1
ATOM 903 O O . ARG A 1 112 ? -13.729 6.818 13.524 1.00 90.81 112 ARG A O 1
ATOM 910 N N . ALA A 1 113 ? -15.103 8.530 13.981 1.00 91.94 113 ALA A N 1
ATOM 911 C CA . ALA A 1 113 ? -16.274 7.700 14.262 1.00 91.94 113 ALA A CA 1
ATOM 912 C C . ALA A 1 113 ? -16.711 6.877 13.037 1.00 91.94 113 ALA A C 1
ATOM 914 O O . ALA A 1 113 ? -16.946 5.674 13.148 1.00 91.94 113 ALA A O 1
ATOM 915 N N . LYS A 1 114 ? -16.751 7.499 11.848 1.00 93.44 114 LYS A N 1
ATOM 916 C CA . LYS A 1 114 ? -17.029 6.798 10.583 1.00 93.44 114 LYS A CA 1
ATOM 917 C C . LYS A 1 114 ? -15.981 5.723 10.285 1.00 93.44 114 LYS A C 1
ATOM 919 O O . LYS A 1 114 ? -16.352 4.631 9.868 1.00 93.44 114 LYS A O 1
ATOM 924 N N . ALA A 1 115 ? -14.702 6.010 10.531 1.00 92.25 115 ALA A N 1
ATOM 925 C CA . ALA A 1 115 ? -13.619 5.050 10.345 1.00 92.25 115 ALA A CA 1
ATOM 926 C C . ALA A 1 115 ? -13.754 3.839 11.279 1.00 92.25 115 ALA A C 1
ATOM 928 O O . ALA A 1 115 ? -13.681 2.706 10.813 1.00 92.25 115 ALA A O 1
ATOM 929 N N . LEU A 1 116 ? -14.026 4.065 12.572 1.00 94.12 116 LEU A N 1
ATOM 930 C CA . LEU A 1 116 ? -14.264 2.982 13.530 1.00 94.12 116 LEU A CA 1
ATOM 931 C C . LEU A 1 116 ? -15.448 2.106 13.112 1.00 94.12 116 LEU A C 1
ATOM 933 O O . LEU A 1 116 ? -15.342 0.881 13.160 1.00 94.12 116 LEU A O 1
ATOM 937 N N . LYS A 1 117 ? -16.557 2.727 12.689 1.00 93.75 117 LYS A N 1
ATOM 938 C CA . LYS A 1 117 ? -17.730 2.002 12.193 1.00 93.75 117 LYS A CA 1
ATOM 939 C C . LYS A 1 117 ? -17.364 1.130 10.989 1.00 93.75 117 LYS A C 1
ATOM 941 O O . LYS A 1 117 ? -17.622 -0.064 11.018 1.00 93.75 117 LYS A O 1
ATOM 946 N N . ALA A 1 118 ? -16.693 1.701 9.989 1.00 91.81 118 ALA A N 1
ATOM 947 C CA . ALA A 1 118 ? -16.291 0.978 8.784 1.00 91.81 118 ALA A CA 1
ATOM 948 C C . ALA A 1 118 ? -15.358 -0.208 9.084 1.00 91.81 118 ALA A C 1
ATOM 950 O O . ALA A 1 118 ? -15.587 -1.304 8.585 1.00 91.81 118 ALA A O 1
ATOM 951 N N . VAL A 1 119 ? -14.335 -0.021 9.926 1.00 92.19 119 VAL A N 1
ATOM 952 C CA . VAL A 1 119 ? -13.423 -1.114 10.313 1.00 92.19 119 VAL A CA 1
ATOM 953 C C . VAL A 1 119 ? -14.154 -2.184 11.123 1.00 92.19 119 VAL A C 1
ATOM 955 O O . VAL A 1 119 ? -13.926 -3.368 10.910 1.00 92.19 119 VAL A O 1
ATOM 958 N N . THR A 1 120 ? -15.076 -1.792 12.003 1.00 92.00 120 THR A N 1
ATOM 959 C CA . THR A 1 120 ? -15.890 -2.751 12.763 1.00 92.00 120 THR A CA 1
ATOM 960 C C . THR A 1 120 ? -16.765 -3.595 11.837 1.00 92.00 120 THR A C 1
ATOM 962 O O . THR A 1 120 ? -16.734 -4.814 11.949 1.00 92.00 120 THR A O 1
ATOM 965 N N . GLU A 1 121 ? -17.445 -2.980 10.865 1.00 90.88 121 GLU A N 1
ATOM 966 C CA . GLU A 1 121 ? -18.234 -3.703 9.857 1.00 90.88 121 GLU A CA 1
ATOM 967 C C . GLU A 1 121 ? -17.372 -4.651 9.006 1.00 90.88 121 GLU A C 1
ATOM 969 O O . GLU A 1 121 ? -17.814 -5.743 8.660 1.00 90.88 121 GLU A O 1
ATOM 974 N N . ILE A 1 122 ? -16.139 -4.255 8.662 1.00 89.12 122 ILE A N 1
ATOM 975 C CA . ILE A 1 122 ? -15.189 -5.115 7.937 1.00 89.12 122 ILE A CA 1
ATOM 976 C C . ILE A 1 122 ? -14.855 -6.364 8.753 1.00 89.12 122 ILE A C 1
ATOM 978 O O . ILE A 1 122 ? -14.854 -7.466 8.208 1.00 89.12 122 ILE A O 1
ATOM 982 N N . VAL A 1 123 ? -14.559 -6.178 10.039 1.00 89.38 123 VAL A N 1
ATOM 983 C CA . VAL A 1 123 ? -14.186 -7.259 10.955 1.00 89.38 123 VAL A CA 1
ATOM 984 C C . VAL A 1 123 ? -15.378 -8.181 11.223 1.00 89.38 123 VAL A C 1
ATOM 986 O O . VAL A 1 123 ? -15.206 -9.392 11.224 1.00 89.38 123 VAL A O 1
ATOM 989 N N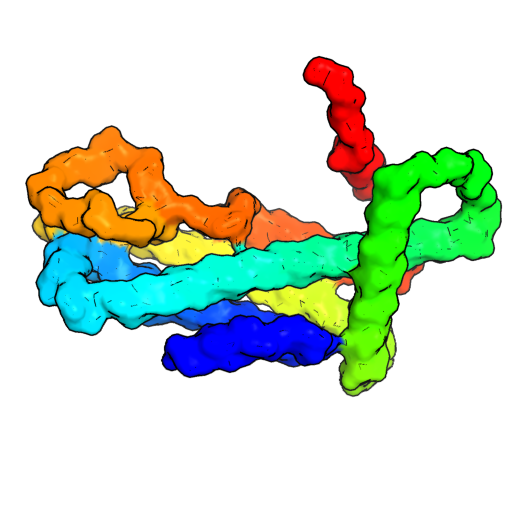 . GLU A 1 124 ? -16.582 -7.633 11.400 1.00 88.75 124 GLU A N 1
ATOM 990 C CA . GLU A 1 124 ? -17.812 -8.401 11.664 1.00 88.75 124 GLU A CA 1
ATOM 991 C C . GLU A 1 124 ? -18.284 -9.235 10.465 1.00 88.75 124 GLU A C 1
ATOM 993 O O . GLU A 1 124 ? -18.952 -10.246 10.652 1.00 88.75 124 GLU A O 1
ATOM 998 N N . ARG A 1 125 ? -17.927 -8.843 9.235 1.00 87.44 125 ARG A N 1
ATOM 999 C CA . ARG A 1 125 ? -18.170 -9.653 8.027 1.00 87.44 125 ARG A CA 1
ATOM 1000 C C . ARG A 1 125 ? -17.159 -10.784 7.840 1.00 87.44 125 ARG A C 1
ATOM 1002 O O . ARG A 1 125 ? -17.362 -11.623 6.968 1.00 87.44 125 ARG A O 1
ATOM 1009 N N . GLY A 1 126 ? -16.042 -10.755 8.564 1.00 80.81 126 GLY A N 1
ATOM 1010 C CA . GLY A 1 126 ? -15.019 -11.791 8.482 1.00 80.81 126 GLY A CA 1
ATOM 1011 C C . GLY A 1 126 ? -15.473 -13.086 9.150 1.00 80.81 126 GLY A C 1
ATOM 1012 O O . GLY A 1 126 ? -16.222 -13.067 10.122 1.00 80.81 126 GLY A O 1
ATOM 1013 N N . GLU A 1 127 ? -14.986 -14.217 8.649 1.00 76.88 127 GLU A N 1
ATOM 1014 C CA . GLU A 1 127 ? -15.174 -15.507 9.310 1.00 76.88 127 GLU A CA 1
ATOM 1015 C C . GLU A 1 127 ? -14.213 -15.648 10.501 1.00 76.88 127 GLU A C 1
ATOM 1017 O O . GLU A 1 127 ? -13.006 -15.406 10.384 1.00 76.88 127 GLU A O 1
ATOM 1022 N N . GLY A 1 128 ? -14.753 -16.083 11.640 1.00 83.50 128 GLY A N 1
ATOM 1023 C CA . GLY A 1 128 ? -13.997 -16.385 12.855 1.00 83.50 128 GLY A CA 1
ATOM 1024 C C . GLY A 1 128 ? -14.156 -15.354 13.981 1.00 83.50 128 GLY A C 1
ATOM 1025 O O . GLY A 1 128 ? -14.943 -14.410 13.882 1.00 83.50 128 GLY A O 1
ATOM 1026 N N . PRO A 1 129 ? -13.433 -15.538 15.101 1.00 84.00 129 PRO A N 1
ATOM 1027 C CA . PRO A 1 129 ? -13.498 -14.634 16.241 1.00 84.00 129 PRO A CA 1
ATOM 1028 C C . PRO A 1 129 ? -13.086 -13.207 15.864 1.00 84.00 129 PRO A C 1
ATOM 1030 O O . PRO A 1 129 ? -12.080 -12.985 15.191 1.00 84.00 129 PRO A O 1
ATOM 1033 N N . ARG A 1 130 ? -13.811 -12.208 16.383 1.00 82.12 130 ARG A N 1
ATOM 1034 C CA . ARG A 1 130 ? -13.561 -10.775 16.124 1.00 82.12 130 ARG A CA 1
ATOM 1035 C C . ARG A 1 130 ? -12.100 -10.356 16.339 1.00 82.12 130 ARG A C 1
ATOM 1037 O O . ARG A 1 130 ? -11.585 -9.506 15.610 1.00 82.12 130 ARG A O 1
ATOM 1044 N N . LYS A 1 131 ? -11.448 -10.929 17.357 1.00 79.56 131 LYS A N 1
ATOM 1045 C CA . LYS A 1 131 ? -10.030 -10.696 17.660 1.00 79.56 131 LYS A CA 1
ATOM 1046 C C . LYS A 1 131 ? -9.151 -11.093 16.474 1.00 79.56 131 LYS A C 1
ATOM 1048 O O . LYS A 1 131 ? -8.433 -10.249 15.948 1.00 79.56 131 LYS A O 1
ATOM 1053 N N . GLU A 1 132 ? -9.296 -12.327 16.009 1.00 84.19 132 GLU A N 1
ATOM 1054 C CA . GLU A 1 132 ? -8.534 -12.855 14.879 1.00 84.19 132 GLU A CA 1
ATOM 1055 C C . GLU A 1 132 ? -8.837 -12.093 13.589 1.00 84.19 132 GLU A C 1
ATOM 1057 O O . GLU A 1 132 ? -7.925 -11.767 12.840 1.00 84.19 132 GLU A O 1
ATOM 1062 N N . ALA A 1 133 ? -10.099 -11.739 13.336 1.00 83.38 133 ALA A N 1
ATOM 1063 C CA . ALA A 1 133 ? -10.475 -10.974 12.148 1.00 83.38 133 ALA A CA 1
ATOM 1064 C C . 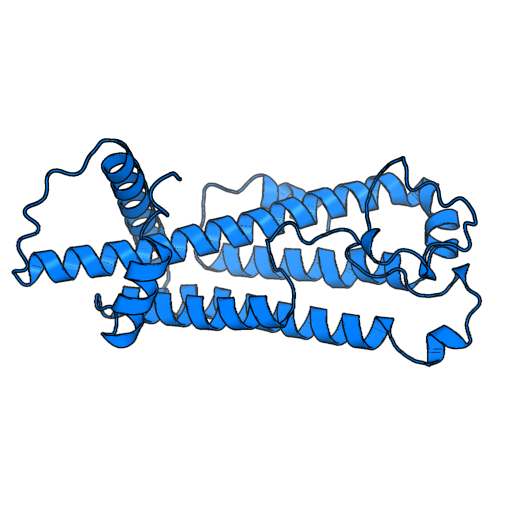ALA A 1 133 ? -9.844 -9.566 12.124 1.00 83.38 133 ALA A C 1
ATOM 1066 O O . ALA A 1 133 ? -9.455 -9.074 11.063 1.00 83.38 133 ALA A O 1
ATOM 1067 N N . THR A 1 134 ? -9.689 -8.930 13.292 1.00 86.12 134 THR A N 1
ATOM 1068 C CA . THR A 1 134 ? -8.981 -7.646 13.420 1.00 86.12 134 THR A CA 1
ATOM 1069 C C . THR A 1 134 ? -7.486 -7.827 13.169 1.00 86.12 134 THR A C 1
ATOM 1071 O O . THR A 1 134 ? -6.917 -7.106 12.352 1.00 86.12 134 THR A O 1
ATOM 1074 N N . GLU A 1 135 ? -6.852 -8.794 13.837 1.00 87.31 135 GLU A N 1
ATOM 1075 C CA . GLU A 1 135 ? -5.421 -9.079 13.676 1.00 87.31 135 GLU A CA 1
ATOM 1076 C C . GLU A 1 135 ? -5.091 -9.408 12.216 1.00 87.31 135 GLU A C 1
ATOM 1078 O O . GLU A 1 135 ? -4.203 -8.786 11.642 1.00 87.31 135 GLU A O 1
ATOM 1083 N N . ARG A 1 136 ? -5.891 -10.261 11.563 1.00 89.19 136 ARG A N 1
ATOM 1084 C CA . ARG A 1 136 ? -5.747 -10.596 10.138 1.00 89.19 136 ARG A CA 1
ATOM 1085 C C . ARG A 1 136 ? -5.856 -9.372 9.229 1.00 89.19 136 ARG A C 1
ATOM 1087 O O . ARG A 1 136 ? -5.120 -9.289 8.254 1.00 89.19 136 ARG A O 1
ATOM 1094 N N . LEU A 1 137 ? -6.751 -8.420 9.515 1.00 91.94 137 LEU A N 1
ATOM 1095 C CA . LEU A 1 137 ? -6.895 -7.208 8.699 1.00 91.94 137 LEU A CA 1
ATOM 1096 C C . LEU A 1 137 ? -5.641 -6.325 8.761 1.00 91.94 137 LEU A C 1
ATOM 1098 O O . LEU A 1 137 ? -5.142 -5.901 7.720 1.00 91.94 137 LEU A O 1
ATOM 1102 N N . TYR A 1 138 ? -5.162 -6.017 9.969 1.00 94.19 138 TYR A N 1
ATOM 1103 C CA . TYR A 1 138 ? -3.992 -5.154 10.144 1.00 94.19 138 TYR A CA 1
ATOM 1104 C C . TYR A 1 138 ? -2.709 -5.859 9.690 1.00 94.19 138 TYR A C 1
ATOM 1106 O O . TYR A 1 138 ? -1.907 -5.248 8.984 1.00 94.19 138 TYR A O 1
ATOM 1114 N N . GLU A 1 139 ? -2.545 -7.141 10.022 1.00 94.06 139 GLU A N 1
ATOM 1115 C CA . GLU A 1 139 ? -1.375 -7.924 9.618 1.00 94.06 139 GLU A CA 1
ATOM 1116 C C . GLU A 1 139 ? -1.307 -8.070 8.097 1.00 94.06 139 GLU A C 1
ATOM 1118 O O . GLU A 1 139 ? -0.270 -7.776 7.511 1.00 94.06 139 GLU A O 1
ATOM 1123 N N . ALA A 1 140 ? -2.425 -8.372 7.425 1.00 92.31 140 ALA A N 1
ATOM 1124 C CA . ALA A 1 140 ? -2.445 -8.474 5.966 1.00 92.31 140 ALA A CA 1
ATOM 1125 C C . ALA A 1 140 ? -2.016 -7.170 5.273 1.00 92.31 140 ALA A C 1
ATOM 1127 O O . ALA A 1 140 ? -1.393 -7.213 4.215 1.00 92.31 140 ALA A O 1
ATOM 1128 N N . VAL A 1 141 ? -2.336 -5.999 5.835 1.00 94.44 141 VAL A N 1
ATOM 1129 C CA . VAL A 1 141 ? -1.863 -4.717 5.287 1.00 94.44 141 VAL A CA 1
ATOM 1130 C C . VAL A 1 141 ? -0.377 -4.507 5.590 1.00 94.44 141 VAL A C 1
ATOM 1132 O O . VAL A 1 141 ? 0.362 -4.076 4.704 1.00 94.44 141 VAL A O 1
ATOM 1135 N N . ALA A 1 142 ? 0.077 -4.832 6.803 1.00 96.19 142 ALA A N 1
ATOM 1136 C CA . ALA A 1 142 ? 1.478 -4.696 7.199 1.00 96.19 142 ALA A CA 1
ATOM 1137 C C . ALA A 1 142 ? 2.411 -5.587 6.360 1.00 96.19 142 ALA A C 1
ATOM 1139 O O . ALA A 1 142 ? 3.384 -5.087 5.797 1.00 96.19 142 ALA A O 1
ATOM 1140 N N . GLU A 1 143 ? 2.075 -6.867 6.190 1.00 95.25 143 GLU A N 1
ATOM 1141 C CA . GLU A 1 143 ? 2.832 -7.811 5.358 1.00 95.25 143 GLU A CA 1
ATOM 1142 C C . GLU A 1 143 ? 2.951 -7.327 3.909 1.00 95.25 143 GLU A C 1
ATOM 1144 O O . GLU A 1 143 ? 3.997 -7.467 3.275 1.00 95.25 143 GLU A O 1
ATOM 1149 N N . ARG A 1 144 ? 1.892 -6.711 3.367 1.00 94.88 144 ARG A N 1
ATOM 1150 C CA . ARG A 1 144 ? 1.913 -6.162 2.003 1.00 94.88 144 ARG A CA 1
ATOM 1151 C C . ARG A 1 144 ? 2.859 -4.980 1.873 1.00 94.88 144 ARG A C 1
ATOM 1153 O O . ARG A 1 144 ? 3.590 -4.906 0.887 1.00 94.88 144 ARG A O 1
ATOM 1160 N N . LEU A 1 145 ? 2.877 -4.086 2.859 1.00 96.00 145 LEU A N 1
ATOM 1161 C CA . LEU A 1 145 ? 3.824 -2.972 2.893 1.00 96.00 145 LEU A CA 1
ATOM 1162 C C . LEU A 1 145 ? 5.273 -3.469 2.989 1.00 96.00 145 LEU A C 1
ATOM 1164 O O . LEU A 1 145 ? 6.134 -2.959 2.277 1.00 96.00 145 LEU A O 1
ATOM 1168 N N . GLU A 1 146 ? 5.545 -4.488 3.809 1.00 97.31 146 GLU A N 1
ATOM 1169 C CA . GLU A 1 146 ? 6.885 -5.082 3.927 1.00 97.31 146 GLU A CA 1
ATOM 1170 C C . GLU A 1 146 ? 7.318 -5.786 2.652 1.00 97.31 146 GLU A C 1
ATOM 1172 O O . GLU A 1 146 ? 8.432 -5.564 2.178 1.00 97.31 146 GLU A O 1
ATOM 1177 N N . LYS A 1 147 ? 6.428 -6.585 2.056 1.00 96.62 147 LYS A N 1
ATOM 1178 C CA . LYS A 1 147 ? 6.698 -7.234 0.776 1.00 96.62 147 LYS A CA 1
ATOM 1179 C C . LYS A 1 147 ? 7.047 -6.192 -0.283 1.00 96.62 147 LYS A C 1
ATOM 1181 O O . LYS A 1 147 ? 8.039 -6.353 -0.991 1.00 96.62 147 LYS A O 1
ATOM 1186 N N . ARG A 1 148 ? 6.275 -5.103 -0.364 1.00 95.88 148 ARG A N 1
ATOM 1187 C CA . ARG A 1 148 ? 6.550 -4.006 -1.297 1.00 95.88 148 ARG A CA 1
ATOM 1188 C C . ARG A 1 148 ? 7.873 -3.314 -1.003 1.00 95.88 148 ARG A C 1
ATOM 1190 O O . ARG A 1 148 ? 8.613 -3.046 -1.941 1.00 95.88 148 ARG A O 1
ATOM 1197 N N . ALA A 1 149 ? 8.199 -3.059 0.263 1.00 96.31 149 ALA A N 1
ATOM 1198 C CA . ALA A 1 149 ? 9.495 -2.504 0.638 1.00 96.31 149 ALA A CA 1
ATOM 1199 C C . ALA A 1 149 ? 10.650 -3.383 0.142 1.00 96.31 149 ALA A C 1
ATOM 1201 O O . ALA A 1 149 ? 11.573 -2.878 -0.491 1.00 96.31 149 ALA A O 1
ATOM 1202 N N . THR A 1 150 ? 10.562 -4.695 0.371 1.00 97.50 150 THR A N 1
ATOM 1203 C CA . THR A 1 150 ? 11.562 -5.669 -0.082 1.00 97.50 150 THR A CA 1
ATOM 1204 C C . THR A 1 150 ? 11.680 -5.690 -1.603 1.00 97.50 150 THR A C 1
ATOM 1206 O O . THR A 1 150 ? 12.789 -5.617 -2.119 1.00 97.50 150 THR A O 1
ATOM 1209 N N . MET A 1 151 ? 10.565 -5.717 -2.340 1.00 97.06 151 MET A N 1
ATOM 1210 C CA . MET A 1 151 ? 10.616 -5.678 -3.806 1.00 97.06 151 MET A CA 1
ATOM 1211 C C . MET A 1 151 ? 11.219 -4.363 -4.316 1.00 97.06 151 MET A C 1
ATOM 1213 O O . MET A 1 151 ? 12.096 -4.393 -5.174 1.00 97.06 151 MET A O 1
ATOM 1217 N N . ARG A 1 152 ? 10.827 -3.206 -3.762 1.00 95.50 152 ARG A N 1
ATOM 1218 C CA . ARG A 1 152 ? 11.420 -1.906 -4.124 1.00 95.50 152 ARG A CA 1
ATOM 1219 C C . ARG A 1 152 ? 12.924 -1.867 -3.850 1.00 95.50 152 ARG A C 1
ATOM 1221 O O . ARG A 1 152 ? 13.665 -1.324 -4.657 1.00 95.50 152 ARG A O 1
ATOM 1228 N N . GLU A 1 153 ? 13.384 -2.452 -2.748 1.00 95.38 153 GLU A N 1
ATOM 1229 C CA . GLU A 1 153 ? 14.812 -2.557 -2.426 1.00 95.38 153 GLU A CA 1
ATOM 1230 C C . GLU A 1 153 ? 15.563 -3.448 -3.423 1.00 95.38 153 GLU A C 1
ATOM 1232 O O . GLU A 1 153 ? 16.558 -3.002 -3.989 1.00 95.38 153 GLU A O 1
ATOM 1237 N N . GLN A 1 154 ? 15.034 -4.634 -3.736 1.00 96.69 154 GLN A N 1
ATOM 1238 C CA . GLN A 1 154 ? 15.600 -5.531 -4.754 1.00 96.69 154 GLN A CA 1
ATOM 1239 C C . GLN A 1 154 ? 15.690 -4.856 -6.128 1.00 96.69 154 GLN A C 1
ATOM 1241 O O . GLN A 1 154 ? 16.674 -5.015 -6.849 1.00 96.69 154 GLN A O 1
ATOM 1246 N N . TRP A 1 155 ? 14.683 -4.064 -6.497 1.00 95.06 155 TRP A N 1
ATOM 1247 C CA . TRP A 1 155 ? 14.720 -3.279 -7.727 1.00 95.06 155 TRP A CA 1
ATOM 1248 C C . TRP A 1 155 ? 15.750 -2.153 -7.677 1.00 95.06 155 TRP A C 1
ATOM 1250 O O . TRP A 1 155 ? 16.480 -1.975 -8.646 1.00 95.06 155 TRP A O 1
ATOM 1260 N N . ASN A 1 156 ? 15.873 -1.447 -6.551 1.00 92.25 156 ASN A N 1
ATOM 1261 C CA . ASN A 1 156 ? 16.901 -0.421 -6.371 1.00 92.25 156 ASN A CA 1
ATOM 1262 C C . ASN A 1 156 ? 18.323 -1.003 -6.457 1.00 92.25 156 ASN A C 1
ATOM 1264 O O . ASN A 1 156 ? 19.235 -0.317 -6.918 1.00 92.25 156 ASN A O 1
ATOM 1268 N N . GLU A 1 157 ? 18.531 -2.235 -5.987 1.00 94.75 157 GLU A N 1
ATOM 1269 C CA . GLU A 1 157 ? 19.792 -2.967 -6.140 1.00 94.75 157 GLU A CA 1
ATOM 1270 C C . GLU A 1 157 ? 20.022 -3.357 -7.599 1.00 94.75 157 GLU A C 1
ATOM 1272 O O . GLU A 1 157 ? 21.085 -3.067 -8.150 1.00 94.75 157 GLU A O 1
ATOM 1277 N N . ARG A 1 158 ? 19.001 -3.932 -8.251 1.00 94.88 158 ARG A N 1
ATOM 1278 C CA . ARG A 1 158 ? 19.052 -4.301 -9.668 1.00 94.88 158 ARG A CA 1
ATOM 1279 C C . ARG A 1 158 ? 19.382 -3.097 -10.542 1.00 94.88 158 ARG A C 1
ATOM 1281 O O . ARG A 1 158 ? 20.296 -3.182 -11.341 1.00 94.88 158 ARG A O 1
ATOM 1288 N N . GLU A 1 159 ? 18.715 -1.960 -10.377 1.00 90.88 159 GLU A N 1
ATOM 1289 C CA . GLU A 1 159 ? 18.969 -0.735 -11.158 1.00 90.88 159 GLU A CA 1
ATOM 1290 C C . GLU A 1 159 ? 20.422 -0.223 -11.036 1.00 90.88 159 GLU A C 1
ATOM 1292 O O . GLU A 1 159 ? 20.893 0.516 -11.899 1.00 90.88 159 GLU A O 1
ATOM 1297 N N . LYS A 1 160 ? 21.156 -0.638 -9.993 1.00 91.94 160 LYS A N 1
ATOM 1298 C CA . LYS A 1 160 ? 22.558 -0.271 -9.735 1.00 91.94 160 LYS A CA 1
ATOM 1299 C C . LYS A 1 160 ? 23.564 -1.361 -10.113 1.00 91.94 160 LYS A C 1
ATOM 1301 O O . LYS A 1 160 ? 24.761 -1.164 -9.876 1.00 91.94 160 LYS A O 1
ATOM 1306 N N . ASP A 1 161 ? 23.113 -2.484 -10.674 1.00 95.81 161 ASP A N 1
ATOM 1307 C CA . ASP A 1 161 ? 23.980 -3.612 -11.010 1.00 95.81 161 ASP A CA 1
ATOM 1308 C C . ASP A 1 161 ? 25.129 -3.153 -11.940 1.00 95.81 161 ASP A C 1
ATOM 1310 O O . ASP A 1 161 ? 24.882 -2.518 -12.976 1.00 95.81 161 ASP A O 1
ATOM 1314 N N . PRO A 1 162 ? 26.402 -3.445 -11.599 1.00 96.31 162 PRO A N 1
ATOM 1315 C CA . PRO A 1 162 ? 27.550 -3.099 -12.430 1.00 96.31 162 PRO A CA 1
ATOM 1316 C C . PRO A 1 162 ? 27.466 -3.592 -13.881 1.00 96.31 162 PRO A C 1
ATOM 1318 O O . PRO A 1 162 ? 28.122 -2.999 -14.741 1.00 96.31 162 PRO A O 1
ATOM 1321 N N . VAL A 1 163 ? 26.678 -4.634 -14.177 1.00 96.50 163 VAL A N 1
ATOM 1322 C CA . VAL A 1 163 ? 26.470 -5.132 -15.545 1.00 96.50 163 VAL A CA 1
ATOM 1323 C C . VAL A 1 163 ? 25.934 -4.038 -16.471 1.00 96.50 163 VAL A C 1
ATOM 1325 O O . VAL A 1 163 ? 26.415 -3.903 -17.596 1.00 96.50 163 VAL A O 1
ATOM 1328 N N . TYR A 1 164 ? 25.044 -3.170 -15.976 1.00 94.56 164 TYR A N 1
ATOM 1329 C CA . TYR A 1 164 ? 24.455 -2.093 -16.773 1.00 94.56 164 TYR A CA 1
ATOM 1330 C C . TYR A 1 164 ? 25.473 -1.013 -17.150 1.00 94.56 164 TYR A C 1
ATOM 1332 O O . TYR A 1 164 ? 25.310 -0.339 -18.162 1.00 94.56 164 TYR A O 1
ATOM 1340 N N . ARG A 1 165 ? 26.586 -0.878 -16.413 1.00 91.81 165 ARG A N 1
ATOM 1341 C CA . ARG A 1 165 ? 27.661 0.070 -16.771 1.00 91.81 165 ARG A CA 1
ATOM 1342 C C . ARG A 1 165 ? 28.370 -0.311 -18.068 1.00 91.81 165 ARG A C 1
ATOM 1344 O O . ARG A 1 165 ? 28.963 0.553 -18.708 1.00 91.81 165 ARG A O 1
ATOM 1351 N N . ARG A 1 166 ? 28.318 -1.593 -18.442 1.00 95.25 166 ARG A N 1
ATOM 1352 C CA . ARG A 1 166 ? 28.908 -2.119 -19.681 1.00 95.25 166 ARG A CA 1
ATOM 1353 C C . ARG A 1 166 ? 27.972 -1.981 -20.883 1.00 95.25 166 ARG A C 1
ATOM 1355 O O . ARG A 1 166 ? 28.420 -2.182 -22.004 1.00 95.25 166 ARG A O 1
ATOM 1362 N N . MET A 1 167 ? 26.700 -1.659 -20.652 1.00 94.38 167 MET A N 1
ATOM 1363 C CA . MET A 1 167 ? 25.713 -1.448 -21.707 1.00 94.38 167 MET A CA 1
ATOM 1364 C C . MET A 1 167 ? 25.802 -0.021 -22.254 1.00 94.38 167 MET A C 1
ATOM 1366 O O . MET A 1 167 ? 26.184 0.920 -21.539 1.00 94.38 167 MET A O 1
ATOM 1370 N N . GLU A 1 168 ? 25.429 0.140 -23.524 1.00 93.69 168 GLU A N 1
ATOM 1371 C CA . GLU A 1 168 ? 25.284 1.460 -24.139 1.00 93.69 168 GLU A CA 1
ATOM 1372 C C . GLU A 1 168 ? 24.242 2.280 -23.376 1.00 93.69 168 GLU A C 1
ATOM 1374 O O . GLU A 1 168 ? 23.301 1.732 -22.799 1.00 93.69 168 GLU A O 1
ATOM 1379 N N . GLN A 1 169 ? 24.424 3.602 -23.353 1.00 90.62 169 GLN A N 1
ATOM 1380 C CA . GLN A 1 169 ? 23.666 4.499 -22.478 1.00 90.62 169 GLN A CA 1
ATOM 1381 C C . GLN A 1 169 ? 22.146 4.370 -22.651 1.00 90.62 169 GLN A C 1
ATOM 1383 O O . GLN A 1 169 ? 21.417 4.439 -21.666 1.00 90.62 169 GLN A O 1
ATOM 1388 N N . GLU A 1 170 ? 21.675 4.141 -23.876 1.00 91.00 170 GLU A N 1
ATOM 1389 C CA . GLU A 1 170 ? 20.250 4.006 -24.186 1.00 91.00 170 GLU A CA 1
ATOM 1390 C C . GLU A 1 170 ? 19.619 2.699 -23.681 1.00 91.00 170 GLU A C 1
ATOM 1392 O O . GLU A 1 170 ? 18.412 2.654 -23.465 1.00 91.00 170 GLU A O 1
A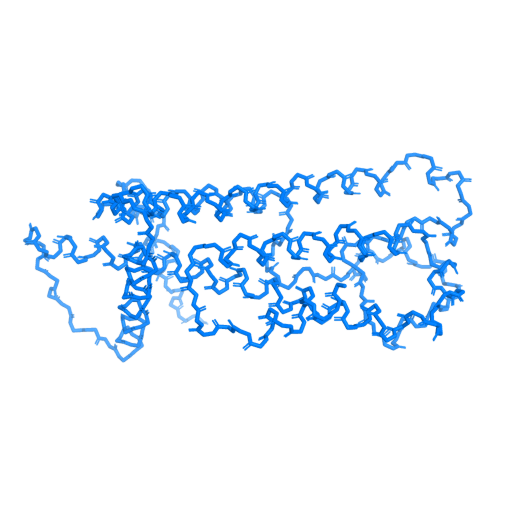TOM 1397 N N . TYR A 1 171 ? 20.409 1.656 -23.414 1.00 92.38 171 TYR A N 1
ATOM 1398 C CA . TYR A 1 171 ? 19.917 0.382 -22.872 1.00 92.38 171 TYR A CA 1
ATOM 1399 C C . TYR A 1 171 ? 20.139 0.249 -21.360 1.00 92.38 171 TYR A C 1
ATOM 1401 O O . TYR A 1 171 ? 19.878 -0.806 -20.781 1.00 92.38 171 TYR A O 1
ATOM 1409 N N . ARG A 1 172 ? 20.635 1.301 -20.696 1.00 92.50 172 ARG A N 1
ATOM 1410 C CA . ARG A 1 172 ? 20.773 1.324 -19.233 1.00 92.50 172 ARG A CA 1
ATOM 1411 C C . ARG A 1 172 ? 19.412 1.542 -18.570 1.00 92.50 172 ARG A C 1
ATOM 1413 O O . ARG A 1 172 ? 18.637 2.341 -19.091 1.00 92.50 172 ARG A O 1
ATOM 1420 N N . PRO A 1 173 ? 19.138 0.926 -17.405 1.00 92.31 173 PRO A N 1
ATOM 1421 C CA . PRO A 1 173 ? 17.882 1.098 -16.687 1.00 92.31 173 PRO A CA 1
ATOM 1422 C C . PRO A 1 173 ? 17.524 2.566 -16.466 1.00 92.31 173 PRO A C 1
ATOM 1424 O O . PRO A 1 173 ? 18.358 3.363 -16.034 1.00 92.31 173 PRO A O 1
ATOM 1427 N N . VAL A 1 174 ? 16.261 2.911 -16.712 1.00 90.00 174 VAL A N 1
ATOM 1428 C CA . VAL A 1 174 ? 15.695 4.193 -16.290 1.00 90.00 174 VAL A CA 1
ATOM 1429 C C . VAL A 1 174 ? 15.195 4.032 -14.850 1.00 90.00 174 VAL A C 1
ATOM 1431 O O . VAL A 1 174 ? 14.336 3.177 -14.622 1.00 90.00 174 VAL A O 1
ATOM 1434 N N . PRO A 1 175 ? 15.684 4.829 -13.878 1.00 86.75 175 PRO A N 1
ATOM 1435 C CA . PRO A 1 175 ? 15.250 4.712 -12.488 1.00 86.75 175 PRO A CA 1
ATOM 1436 C C . PRO A 1 175 ? 13.737 4.890 -12.331 1.00 86.75 175 PRO A C 1
ATOM 1438 O O . PRO A 1 175 ? 13.151 5.819 -12.899 1.00 86.75 175 PRO A O 1
ATOM 1441 N N . PHE A 1 176 ? 13.107 4.022 -11.535 1.00 85.25 176 PHE A N 1
ATOM 1442 C CA . PHE A 1 176 ? 11.674 4.088 -11.245 1.00 85.25 176 PHE A CA 1
ATOM 1443 C C . PHE A 1 176 ? 11.408 4.612 -9.815 1.00 85.25 176 PHE A C 1
ATOM 1445 O O . PHE A 1 176 ? 12.041 4.138 -8.869 1.00 85.25 176 PHE A O 1
ATOM 1452 N N . PRO A 1 177 ? 10.435 5.525 -9.604 1.00 83.50 177 PRO A N 1
ATOM 1453 C CA . PRO A 1 177 ? 9.446 6.010 -10.567 1.00 83.50 177 PRO A CA 1
ATOM 1454 C C . PRO A 1 177 ? 10.066 6.969 -11.586 1.00 83.50 177 PRO A C 1
ATOM 1456 O O . PRO A 1 177 ? 10.793 7.884 -11.220 1.00 83.50 177 PRO A O 1
ATOM 1459 N N . ALA A 1 178 ? 9.759 6.788 -12.869 1.00 73.31 178 ALA A N 1
ATOM 1460 C CA . ALA A 1 178 ? 10.130 7.742 -13.913 1.00 73.31 178 ALA A CA 1
ATOM 1461 C C . ALA A 1 178 ? 9.045 8.826 -14.042 1.00 73.31 178 ALA A C 1
ATOM 1463 O O . ALA A 1 178 ? 7.883 8.591 -13.717 1.00 73.31 178 ALA A O 1
ATOM 1464 N N . ARG A 1 179 ? 9.374 10.029 -14.526 1.00 66.62 179 ARG A N 1
ATOM 1465 C CA . ARG A 1 179 ? 8.334 11.014 -14.873 1.00 66.62 179 ARG A CA 1
ATOM 1466 C C . ARG A 1 179 ? 7.584 10.552 -16.124 1.00 66.62 179 ARG A C 1
ATOM 1468 O O . ARG A 1 179 ? 8.172 10.473 -17.199 1.00 66.62 179 ARG A O 1
ATOM 1475 N N . PHE A 1 180 ? 6.284 10.297 -15.997 1.00 55.53 180 PHE A N 1
ATOM 1476 C CA . PHE A 1 180 ? 5.408 10.011 -17.132 1.00 55.53 180 PHE A CA 1
ATOM 1477 C C . PHE A 1 180 ? 4.817 11.317 -17.696 1.00 55.53 180 PHE A C 1
ATOM 1479 O O . PHE A 1 180 ? 4.164 12.060 -16.967 1.00 55.53 180 PHE A O 1
ATOM 1486 N N . GLY A 1 181 ? 5.031 11.635 -18.980 1.00 51.38 181 GLY A N 1
ATOM 1487 C CA . GLY A 1 181 ? 4.411 12.815 -19.601 1.00 51.38 181 GLY A CA 1
ATOM 1488 C C . GLY A 1 181 ? 4.908 13.156 -21.015 1.00 51.38 181 GLY A C 1
ATOM 1489 O O . GLY A 1 181 ? 5.964 12.688 -21.424 1.00 51.38 181 GLY A O 1
ATOM 1490 N N . PRO A 1 182 ? 4.175 13.995 -21.777 1.00 41.56 182 PRO A N 1
ATOM 1491 C CA . PRO A 1 182 ? 4.497 14.352 -23.167 1.00 41.56 182 PRO A CA 1
ATOM 1492 C C . PRO A 1 182 ? 5.776 15.191 -23.332 1.00 41.56 182 PRO A C 1
ATOM 1494 O O . PRO A 1 182 ? 6.295 15.275 -24.436 1.00 41.56 182 PRO A O 1
ATOM 1497 N N . ALA A 1 183 ? 6.306 15.775 -22.252 1.00 42.41 183 ALA A N 1
ATOM 1498 C CA . ALA A 1 183 ? 7.626 16.414 -22.244 1.00 42.41 183 ALA A CA 1
ATOM 1499 C C . ALA A 1 183 ? 8.787 15.401 -22.155 1.00 42.41 183 ALA A C 1
ATOM 1501 O O . ALA A 1 183 ? 9.947 15.789 -22.246 1.00 42.41 183 ALA A O 1
ATOM 1502 N N . ALA A 1 184 ? 8.480 14.113 -21.966 1.00 45.72 184 ALA A N 1
ATOM 1503 C CA . ALA A 1 184 ? 9.432 13.010 -21.985 1.00 45.72 184 ALA A CA 1
ATOM 1504 C C . ALA A 1 184 ? 9.521 12.366 -23.374 1.00 45.72 184 ALA A C 1
ATOM 1506 O O . ALA A 1 184 ? 9.728 11.160 -23.479 1.00 45.72 184 ALA A O 1
ATOM 1507 N N . THR A 1 185 ? 9.376 13.142 -24.456 1.00 44.28 185 THR A N 1
ATOM 1508 C CA . THR A 1 185 ? 10.064 12.759 -25.690 1.00 44.28 185 THR A CA 1
ATOM 1509 C C . THR A 1 185 ? 11.532 12.644 -25.298 1.00 44.28 185 THR A C 1
ATOM 1511 O O . THR A 1 185 ? 12.096 13.644 -24.842 1.00 44.28 185 THR A O 1
ATOM 1514 N N . PRO A 1 186 ? 12.151 11.455 -25.377 1.00 44.56 186 PRO A N 1
ATOM 1515 C CA . PRO A 1 186 ? 13.566 11.352 -25.121 1.00 44.56 186 PRO A CA 1
ATOM 1516 C C . PRO A 1 186 ? 14.225 12.050 -26.305 1.00 44.56 186 PRO A C 1
ATOM 1518 O O . PRO A 1 186 ? 14.456 11.457 -27.353 1.00 44.56 186 PRO A O 1
ATOM 1521 N N . ALA A 1 187 ? 14.489 13.349 -26.169 1.00 45.31 187 ALA A N 1
ATOM 1522 C CA . ALA A 1 187 ? 15.646 13.884 -26.850 1.00 45.31 187 ALA A CA 1
ATOM 1523 C C . ALA A 1 187 ? 16.816 12.968 -26.439 1.00 45.31 187 ALA A C 1
ATOM 1525 O O . ALA A 1 187 ? 16.862 12.565 -25.269 1.00 45.31 187 ALA A O 1
ATOM 1526 N N . PRO A 1 188 ? 17.703 12.573 -27.367 1.00 43.38 188 PRO A N 1
ATOM 1527 C CA . PRO A 1 188 ? 18.909 11.817 -27.047 1.00 43.38 188 PRO A CA 1
ATOM 1528 C C . PRO A 1 188 ? 19.820 12.726 -26.214 1.00 43.38 188 PRO A C 1
ATOM 1530 O O . PRO A 1 188 ? 20.743 13.363 -26.712 1.00 43.38 188 PRO A O 1
ATOM 1533 N N . ASP A 1 189 ? 19.468 12.889 -24.947 1.00 42.88 189 ASP A N 1
ATOM 1534 C CA . ASP A 1 189 ? 19.968 13.944 -24.094 1.00 42.88 189 ASP A CA 1
ATOM 1535 C C . ASP A 1 189 ? 20.881 13.297 -23.059 1.00 42.88 189 ASP A C 1
ATOM 1537 O O . ASP A 1 189 ? 20.457 12.537 -22.183 1.00 42.88 189 ASP A O 1
ATOM 1541 N N . LYS A 1 190 ? 22.173 13.602 -23.186 1.00 48.00 190 LYS A N 1
ATOM 1542 C CA . LYS A 1 190 ? 23.275 13.141 -22.328 1.00 48.00 190 LYS A CA 1
ATOM 1543 C C . LYS A 1 190 ? 23.133 13.600 -20.862 1.00 48.00 190 LYS A C 1
ATOM 1545 O O . LYS A 1 190 ? 24.031 13.375 -20.059 1.00 48.00 190 LYS A O 1
ATOM 1550 N N . THR A 1 191 ? 22.029 14.253 -20.501 1.00 47.62 191 THR A N 1
ATOM 1551 C CA . THR A 1 191 ? 21.800 14.941 -19.225 1.00 47.62 191 THR A CA 1
ATOM 1552 C C . THR A 1 191 ? 21.012 14.138 -18.188 1.00 47.62 191 THR A C 1
ATOM 1554 O O . THR A 1 191 ? 20.893 14.599 -17.053 1.00 47.62 191 THR A O 1
ATOM 1557 N N . LEU A 1 192 ? 20.509 12.934 -18.497 1.00 42.88 192 LEU A N 1
ATOM 1558 C CA . LEU A 1 192 ? 19.764 12.139 -17.503 1.00 42.88 192 LEU A CA 1
ATOM 1559 C C . LEU A 1 192 ? 20.634 11.716 -16.301 1.00 42.88 192 LEU A C 1
ATOM 1561 O O . LEU A 1 192 ? 20.133 11.660 -15.183 1.00 42.88 192 LEU A O 1
ATOM 1565 N N . GLU A 1 193 ? 21.944 11.518 -16.501 1.00 45.53 193 GLU A N 1
ATOM 1566 C CA . GLU A 1 193 ? 22.905 11.280 -15.407 1.00 45.53 193 GLU A CA 1
ATOM 1567 C C . GLU A 1 193 ? 23.236 12.558 -14.605 1.00 45.53 193 GLU A C 1
ATOM 1569 O O . GLU A 1 193 ? 23.683 12.466 -13.465 1.00 45.53 193 GLU A O 1
ATOM 1574 N N . GLN A 1 194 ? 22.992 13.754 -15.157 1.00 42.38 194 GLN A N 1
ATOM 1575 C CA . GLN A 1 194 ? 23.353 15.035 -14.529 1.00 42.38 194 GLN A CA 1
ATOM 1576 C C . GLN A 1 194 ? 22.217 15.669 -13.716 1.00 42.38 194 GLN A C 1
ATOM 1578 O O . GLN A 1 194 ? 22.444 16.672 -13.041 1.00 42.38 194 GLN A O 1
ATOM 1583 N N . ASN A 1 195 ? 20.997 15.119 -13.761 1.00 41.59 195 ASN A N 1
ATOM 1584 C CA . ASN A 1 195 ? 19.860 15.700 -13.049 1.00 41.59 195 ASN A CA 1
ATOM 1585 C C . ASN A 1 195 ? 18.991 14.637 -12.340 1.00 41.59 195 ASN A C 1
ATOM 1587 O O . ASN A 1 195 ? 17.925 14.266 -12.843 1.00 41.59 195 ASN A O 1
ATOM 1591 N N . PRO A 1 196 ? 19.419 14.158 -11.153 1.00 44.56 196 PRO A N 1
ATOM 1592 C CA . PRO A 1 196 ? 18.685 13.165 -10.362 1.00 44.56 196 PRO A CA 1
ATOM 1593 C C . PRO A 1 196 ? 17.290 13.640 -9.908 1.00 44.56 196 PRO A C 1
ATOM 1595 O O . PRO A 1 196 ? 16.461 12.820 -9.516 1.00 44.56 196 PRO A O 1
ATOM 1598 N N . GLU A 1 197 ? 16.973 14.936 -10.016 1.00 42.47 197 GLU A N 1
ATOM 1599 C CA . GLU A 1 197 ? 15.643 15.475 -9.695 1.00 42.47 197 GLU A CA 1
ATOM 1600 C C . GLU A 1 197 ? 14.571 15.203 -10.768 1.00 42.47 197 GLU A C 1
ATOM 1602 O O . GLU A 1 197 ? 13.389 15.500 -10.563 1.00 42.47 197 GLU A O 1
ATOM 1607 N N . ARG A 1 198 ? 14.940 14.608 -11.913 1.00 47.12 198 ARG A N 1
ATOM 1608 C CA . ARG A 1 198 ? 13.980 14.211 -12.960 1.00 47.12 198 ARG A CA 1
ATOM 1609 C C . ARG A 1 198 ? 13.247 12.893 -12.681 1.00 47.12 198 ARG A C 1
ATOM 1611 O O . ARG A 1 198 ? 12.355 12.546 -13.457 1.00 47.12 198 ARG A O 1
ATOM 1618 N N . GLY A 1 199 ? 13.556 12.193 -11.587 1.00 53.47 199 GLY A N 1
ATOM 1619 C CA . GLY A 1 199 ? 12.783 11.035 -11.132 1.00 53.47 199 GLY A CA 1
ATOM 1620 C C . GLY A 1 199 ? 11.325 11.405 -10.833 1.00 53.47 199 GLY A C 1
ATOM 1621 O O . GLY A 1 199 ? 11.029 12.446 -10.239 1.00 53.47 199 GLY A O 1
ATOM 1622 N N . GLY A 1 200 ? 10.389 10.566 -11.270 1.00 57.75 200 GLY A N 1
ATOM 1623 C CA . GLY A 1 200 ? 9.018 10.597 -10.773 1.00 57.75 200 GLY A CA 1
ATOM 1624 C C . GLY A 1 200 ? 9.008 10.296 -9.273 1.00 57.75 200 GLY A C 1
ATOM 1625 O O . GLY A 1 200 ? 9.901 9.634 -8.747 1.00 57.75 200 GLY A O 1
ATOM 1626 N N . ARG A 1 201 ? 8.004 10.797 -8.555 1.00 64.50 201 ARG A N 1
ATOM 1627 C CA . ARG A 1 201 ? 7.832 10.484 -7.132 1.00 64.50 201 ARG A CA 1
ATOM 1628 C C . ARG A 1 201 ? 6.680 9.511 -6.969 1.00 64.50 201 ARG A C 1
ATOM 1630 O O . ARG A 1 201 ? 5.676 9.619 -7.667 1.00 64.50 201 ARG A O 1
ATOM 1637 N N . SER A 1 202 ? 6.838 8.579 -6.032 1.00 72.00 202 SER A N 1
ATOM 1638 C CA . SER A 1 202 ? 5.715 7.791 -5.534 1.00 72.00 202 SER A CA 1
ATOM 1639 C C . SER A 1 202 ? 4.608 8.745 -5.070 1.00 72.00 202 SER A C 1
ATOM 1641 O O . SER A 1 202 ? 4.915 9.678 -4.326 1.00 72.00 202 SER A O 1
ATOM 1643 N N . PRO A 1 203 ? 3.346 8.525 -5.472 1.00 73.88 203 PRO A N 1
ATOM 1644 C CA . PRO A 1 203 ? 2.213 9.309 -4.995 1.00 73.88 203 PRO A CA 1
ATOM 1645 C C . PRO A 1 203 ? 2.027 9.183 -3.487 1.00 73.88 203 PRO A C 1
ATOM 1647 O O . PRO A 1 203 ? 1.636 10.141 -2.830 1.00 73.88 203 PRO A O 1
ATOM 1650 N N . MET A 1 204 ? 2.366 8.019 -2.923 1.00 78.75 204 MET A N 1
ATOM 1651 C CA . MET A 1 204 ? 2.509 7.883 -1.481 1.00 78.75 204 MET A CA 1
ATOM 1652 C C . MET A 1 204 ? 3.755 8.649 -1.032 1.00 78.75 204 MET A C 1
ATOM 1654 O O . MET A 1 204 ? 4.881 8.291 -1.401 1.00 78.75 204 MET A O 1
ATOM 1658 N N . THR A 1 205 ? 3.527 9.699 -0.240 1.00 74.12 205 THR A N 1
ATOM 1659 C CA . THR A 1 205 ? 4.577 10.552 0.327 1.00 74.12 205 THR A CA 1
ATOM 1660 C C . THR A 1 205 ? 5.578 9.696 1.093 1.00 74.12 205 THR A C 1
ATOM 1662 O O . THR A 1 205 ? 5.203 8.978 2.013 1.00 74.12 205 THR A O 1
ATOM 1665 N N . GLY A 1 206 ? 6.852 9.769 0.704 1.00 73.81 206 GLY A N 1
ATOM 1666 C CA . GLY A 1 206 ? 7.907 8.976 1.327 1.00 73.81 206 GLY A CA 1
ATOM 1667 C C . GLY A 1 206 ? 7.880 7.498 0.954 1.00 73.81 206 GLY A C 1
ATOM 1668 O O . GLY A 1 206 ? 8.406 6.718 1.709 1.00 73.81 206 GLY A O 1
ATOM 1669 N N . GLY A 1 207 ? 7.298 7.066 -0.170 1.00 80.88 207 GLY A N 1
ATOM 1670 C CA . GLY A 1 207 ? 7.201 5.645 -0.560 1.00 80.88 207 GLY A CA 1
ATOM 1671 C C . GLY A 1 207 ? 8.516 4.849 -0.739 1.00 80.88 207 GLY A C 1
ATOM 1672 O O . GLY A 1 207 ? 8.522 3.843 -1.444 1.00 80.88 207 GLY A O 1
ATOM 1673 N N . ASP A 1 208 ? 9.642 5.253 -0.165 1.00 89.62 208 ASP A N 1
ATOM 1674 C CA . ASP A 1 208 ? 10.860 4.451 -0.142 1.00 89.62 208 ASP A CA 1
ATOM 1675 C C . ASP A 1 208 ? 10.717 3.188 0.748 1.00 89.62 208 ASP A C 1
ATOM 1677 O O . ASP A 1 208 ? 9.818 3.102 1.595 1.00 89.62 208 ASP A O 1
ATOM 1681 N N . PRO A 1 209 ? 11.590 2.174 0.573 1.00 94.25 209 PRO A N 1
ATOM 1682 C CA . PRO A 1 209 ? 11.534 0.940 1.358 1.00 94.25 209 PRO A CA 1
ATOM 1683 C C . PRO A 1 209 ? 11.575 1.138 2.881 1.00 94.25 209 PRO A C 1
ATOM 1685 O O . PRO A 1 209 ? 10.908 0.405 3.614 1.00 94.25 209 PRO A O 1
ATOM 1688 N N . ALA A 1 210 ? 12.342 2.109 3.387 1.00 93.75 210 ALA A N 1
ATOM 1689 C CA . ALA A 1 210 ? 12.495 2.316 4.824 1.00 93.75 210 ALA A CA 1
ATOM 1690 C C . ALA A 1 210 ? 11.210 2.882 5.440 1.00 93.75 210 ALA A C 1
ATOM 1692 O O . ALA A 1 210 ? 10.749 2.398 6.479 1.00 93.75 210 ALA A O 1
ATOM 1693 N N . TYR A 1 211 ? 10.585 3.846 4.768 1.00 92.25 211 TYR A N 1
ATOM 1694 C CA . TYR A 1 211 ? 9.287 4.376 5.168 1.00 92.25 211 TYR A CA 1
ATOM 1695 C C . TYR A 1 211 ? 8.180 3.320 5.112 1.00 92.25 211 TYR A C 1
ATOM 1697 O O . TYR A 1 211 ? 7.405 3.210 6.060 1.00 92.25 211 TYR A O 1
ATOM 1705 N N . LEU A 1 212 ? 8.123 2.493 4.062 1.00 94.75 212 LEU A N 1
ATOM 1706 C CA . LEU A 1 212 ? 7.134 1.411 3.966 1.00 94.75 212 LEU A CA 1
ATOM 1707 C C . LEU A 1 212 ? 7.270 0.404 5.120 1.00 94.75 212 LEU A C 1
ATOM 1709 O O . LEU A 1 212 ? 6.265 -0.006 5.702 1.00 94.75 212 LEU A O 1
ATOM 1713 N N . ARG A 1 213 ? 8.502 0.058 5.518 1.00 96.88 213 ARG A N 1
ATOM 1714 C CA . ARG A 1 213 ? 8.763 -0.780 6.704 1.00 96.88 213 ARG A CA 1
ATOM 1715 C C . ARG A 1 213 ? 8.333 -0.097 7.998 1.00 96.88 213 ARG A C 1
ATOM 1717 O O . ARG A 1 213 ? 7.772 -0.752 8.875 1.00 96.88 213 ARG A O 1
ATOM 1724 N N . LYS A 1 214 ? 8.579 1.211 8.132 1.00 95.38 214 LYS A N 1
ATOM 1725 C CA . LYS A 1 214 ? 8.081 1.994 9.270 1.00 95.38 214 LYS A CA 1
ATOM 1726 C C . LYS A 1 214 ? 6.553 1.952 9.320 1.00 95.38 214 LYS A C 1
ATOM 1728 O O . LYS A 1 214 ? 6.002 1.600 10.356 1.00 95.38 214 LYS A O 1
ATOM 1733 N N . LEU A 1 215 ? 5.880 2.212 8.200 1.00 94.56 215 LEU A N 1
ATOM 1734 C CA . LEU A 1 215 ? 4.424 2.137 8.107 1.00 94.56 215 LEU A CA 1
ATOM 1735 C C . LEU A 1 215 ? 3.886 0.747 8.448 1.00 94.56 215 LEU A C 1
ATOM 1737 O O . LEU A 1 215 ? 2.876 0.655 9.134 1.00 94.56 215 LEU A O 1
ATOM 1741 N N . ALA A 1 216 ? 4.544 -0.332 8.023 1.00 96.38 216 ALA A N 1
ATOM 1742 C CA . ALA A 1 216 ? 4.129 -1.683 8.393 1.00 96.38 216 ALA A CA 1
ATOM 1743 C C . ALA A 1 216 ? 4.168 -1.900 9.916 1.00 96.38 216 ALA A C 1
ATOM 1745 O O . ALA A 1 216 ? 3.220 -2.436 10.495 1.00 96.38 216 ALA A O 1
ATOM 1746 N N . LYS A 1 217 ? 5.227 -1.423 10.587 1.00 96.25 217 LYS A N 1
ATOM 1747 C CA . LYS A 1 217 ? 5.316 -1.432 12.058 1.00 96.25 217 LYS A CA 1
ATOM 1748 C C . LYS A 1 217 ? 4.201 -0.595 12.686 1.00 96.25 217 LYS A C 1
ATOM 1750 O O . LYS A 1 217 ? 3.528 -1.087 13.593 1.00 96.25 217 LYS A O 1
ATOM 1755 N N . ASP A 1 218 ? 3.967 0.610 12.166 1.00 94.44 218 ASP A N 1
ATOM 1756 C CA . ASP A 1 218 ? 2.913 1.516 12.633 1.00 94.44 218 ASP A CA 1
ATOM 1757 C C . ASP A 1 218 ? 1.522 0.859 12.486 1.00 94.44 218 ASP A C 1
ATOM 1759 O O . ASP A 1 218 ? 0.728 0.873 13.425 1.00 94.44 218 ASP A O 1
ATOM 1763 N N . VAL A 1 219 ? 1.240 0.180 11.367 1.00 95.56 219 VAL A N 1
ATOM 1764 C CA . VAL A 1 219 ? -0.014 -0.563 11.142 1.00 95.56 219 VAL A CA 1
ATOM 1765 C C . VAL A 1 219 ? -0.207 -1.664 12.180 1.00 95.56 219 VAL A C 1
ATOM 1767 O O . VAL A 1 219 ? -1.282 -1.751 12.775 1.00 95.56 219 VAL A O 1
ATOM 1770 N N . ARG A 1 220 ? 0.818 -2.477 12.462 1.00 95.25 220 ARG A N 1
ATOM 1771 C CA . ARG A 1 220 ? 0.724 -3.507 13.515 1.00 95.25 220 ARG A CA 1
ATOM 1772 C C . ARG A 1 220 ? 0.469 -2.894 14.885 1.00 95.25 220 ARG A C 1
ATOM 1774 O O . ARG A 1 220 ? -0.326 -3.418 15.665 1.00 95.25 220 ARG A O 1
ATOM 1781 N N . THR A 1 221 ? 1.115 -1.768 15.176 1.00 93.62 221 THR A N 1
ATOM 1782 C CA . THR A 1 221 ? 0.865 -0.988 16.388 1.00 93.62 221 THR A CA 1
ATOM 1783 C C . THR A 1 221 ? -0.593 -0.536 16.475 1.00 93.62 221 THR A C 1
ATOM 1785 O O . THR A 1 221 ? -1.239 -0.771 17.497 1.00 93.62 221 THR A O 1
ATOM 1788 N N . TRP A 1 222 ? -1.156 0.020 15.400 1.00 94.81 222 TRP A N 1
ATOM 1789 C CA . TRP A 1 222 ? -2.567 0.413 15.359 1.00 94.81 222 TRP A CA 1
ATOM 1790 C C . TRP A 1 222 ? -3.505 -0.783 15.537 1.00 94.81 222 TRP A C 1
ATOM 1792 O O . TRP A 1 222 ? -4.527 -0.651 16.206 1.00 94.81 222 TRP A O 1
ATOM 1802 N N . GLY A 1 223 ? -3.152 -1.951 14.995 1.00 94.50 223 GLY A N 1
ATOM 1803 C CA . GLY A 1 223 ? -3.893 -3.194 15.205 1.00 94.50 223 GLY A CA 1
ATOM 1804 C C . GLY A 1 223 ? -3.943 -3.590 16.681 1.00 94.50 223 GLY A C 1
ATOM 1805 O O . GLY A 1 223 ? -5.023 -3.855 17.213 1.00 94.50 223 GLY A O 1
ATOM 1806 N N . ARG A 1 224 ? -2.800 -3.526 17.381 1.00 92.56 224 ARG A N 1
ATOM 1807 C CA . ARG A 1 224 ? -2.739 -3.762 18.835 1.00 92.56 224 ARG A CA 1
ATOM 1808 C C . ARG A 1 224 ? -3.606 -2.768 19.604 1.00 92.56 224 ARG A C 1
ATOM 1810 O O . ARG A 1 224 ? -4.383 -3.192 20.450 1.00 92.56 224 ARG A O 1
ATOM 1817 N N . TRP A 1 225 ? -3.532 -1.477 19.281 1.00 92.25 225 TRP A N 1
ATOM 1818 C CA . TRP A 1 225 ? -4.360 -0.440 19.913 1.00 92.25 225 TRP A CA 1
ATOM 1819 C C . TRP A 1 225 ? -5.849 -0.663 19.695 1.00 92.25 225 TRP A C 1
ATOM 1821 O O . TRP A 1 225 ? -6.646 -0.547 20.622 1.00 92.25 225 TRP A O 1
ATOM 1831 N N . PHE A 1 226 ? -6.236 -1.002 18.466 1.00 92.31 226 PHE A N 1
ATOM 1832 C CA . PHE A 1 226 ? -7.622 -1.297 18.140 1.00 92.31 226 PHE A CA 1
ATOM 1833 C C . PHE A 1 226 ? -8.134 -2.490 18.956 1.00 92.31 226 PHE A C 1
ATOM 1835 O O . PHE A 1 226 ? -9.277 -2.484 19.418 1.00 92.31 226 PHE A O 1
ATOM 1842 N N . HIS A 1 227 ? -7.291 -3.506 19.146 1.00 88.94 227 HIS A N 1
ATOM 1843 C CA . HIS A 1 227 ? -7.645 -4.690 19.913 1.00 88.94 227 HIS A CA 1
ATOM 1844 C C . HIS A 1 227 ? -7.761 -4.406 21.417 1.00 88.94 227 HIS A C 1
ATOM 1846 O O . HIS A 1 227 ? -8.782 -4.735 22.019 1.00 88.94 227 HIS A O 1
ATOM 1852 N N . THR A 1 228 ? -6.746 -3.781 22.018 1.00 89.50 228 THR A N 1
ATOM 1853 C CA . THR A 1 228 ? -6.687 -3.549 23.470 1.00 89.50 228 THR A CA 1
ATOM 1854 C C . THR A 1 228 ? -7.545 -2.373 23.925 1.00 89.50 228 THR A C 1
ATOM 1856 O O . THR A 1 228 ? -7.898 -2.293 25.097 1.00 89.50 228 THR A O 1
ATOM 1859 N N . GLY A 1 229 ? -7.860 -1.435 23.028 1.00 87.50 229 GLY A N 1
ATOM 1860 C CA . GLY A 1 229 ? -8.474 -0.160 23.392 1.00 87.50 229 GLY A CA 1
ATOM 1861 C C . GLY A 1 229 ? -7.540 0.761 24.185 1.00 87.50 229 GLY A C 1
ATOM 1862 O O . GLY A 1 229 ? -8.005 1.752 24.742 1.00 87.50 229 GLY A O 1
ATOM 1863 N N . ALA A 1 230 ? -6.238 0.467 24.237 1.00 85.12 230 ALA A N 1
ATOM 1864 C CA . ALA A 1 230 ? -5.257 1.241 24.986 1.00 85.12 230 ALA A CA 1
ATOM 1865 C C . ALA A 1 230 ? -4.078 1.656 24.095 1.00 85.12 230 ALA A C 1
ATOM 1867 O O . ALA A 1 230 ? -3.504 0.839 23.372 1.00 85.12 230 ALA A O 1
ATOM 1868 N N . ILE A 1 231 ? -3.695 2.933 24.185 1.00 78.19 231 ILE A N 1
ATOM 1869 C CA . ILE A 1 231 ? -2.444 3.446 23.614 1.00 78.19 231 ILE A CA 1
ATOM 1870 C C . ILE A 1 231 ? -1.353 3.262 24.682 1.00 78.19 231 ILE A C 1
ATOM 1872 O O . ILE A 1 231 ? -1.531 3.773 25.791 1.00 78.19 231 ILE A O 1
ATOM 1876 N N . PRO A 1 232 ? -0.241 2.558 24.397 1.00 73.19 232 PRO A N 1
ATOM 1877 C CA . PRO A 1 232 ? 0.881 2.440 25.315 1.00 73.19 232 PRO A CA 1
ATOM 1878 C C . PRO A 1 232 ? 1.404 3.825 25.735 1.00 73.19 232 PRO A C 1
ATOM 1880 O O . PRO A 1 232 ? 1.479 4.721 24.888 1.00 73.19 232 PRO A O 1
ATOM 1883 N N . PRO A 1 233 ? 1.822 4.014 26.999 1.00 63.66 233 PRO A N 1
ATOM 1884 C CA . PRO A 1 233 ? 2.227 5.322 27.525 1.00 63.66 233 PRO A CA 1
ATOM 1885 C C . PRO A 1 233 ? 3.290 6.051 26.686 1.00 63.66 233 PRO A C 1
ATOM 1887 O O . PRO A 1 233 ? 3.187 7.257 26.487 1.00 63.66 233 PRO A O 1
ATOM 1890 N N . GLY A 1 234 ? 4.272 5.326 26.136 1.00 62.00 234 GLY A N 1
ATOM 1891 C CA . GLY A 1 234 ? 5.342 5.910 25.315 1.00 62.00 234 GLY A CA 1
ATOM 1892 C C . GLY A 1 234 ? 4.887 6.416 23.940 1.00 62.00 234 GLY A C 1
ATOM 1893 O O . GLY A 1 234 ? 5.464 7.362 23.412 1.00 62.00 234 GLY A O 1
ATOM 1894 N N . GLU A 1 235 ? 3.822 5.842 23.376 1.00 63.94 235 GLU A N 1
ATOM 1895 C CA . GLU A 1 235 ? 3.293 6.274 22.076 1.00 63.94 235 GLU A CA 1
ATOM 1896 C C . GLU A 1 235 ? 2.244 7.380 22.193 1.00 63.94 235 GLU A C 1
ATOM 1898 O O . GLU A 1 235 ? 2.008 8.114 21.234 1.00 63.94 235 GLU A O 1
ATOM 1903 N N . LYS A 1 236 ? 1.668 7.566 23.387 1.00 62.66 236 LYS A N 1
ATOM 1904 C CA . LYS A 1 236 ? 0.783 8.696 23.685 1.00 62.66 236 LYS A CA 1
ATOM 1905 C C . LYS A 1 236 ? 1.507 10.038 23.496 1.00 62.66 236 LYS A C 1
ATOM 1907 O O . LYS A 1 236 ? 0.954 10.931 22.867 1.00 62.66 236 LYS A O 1
ATOM 1912 N N . ILE A 1 237 ? 2.764 10.128 23.943 1.00 57.66 237 ILE A N 1
ATOM 1913 C CA . ILE A 1 237 ? 3.599 11.342 23.868 1.00 57.66 237 ILE A CA 1
ATOM 1914 C C . ILE A 1 237 ? 3.976 11.685 22.418 1.00 57.66 237 ILE A C 1
ATOM 1916 O O . ILE A 1 237 ? 3.918 12.844 22.014 1.00 57.66 237 ILE A O 1
ATOM 1920 N N . LEU A 1 238 ? 4.362 10.685 21.618 1.00 56.00 238 LEU A N 1
ATOM 1921 C CA . LEU A 1 238 ? 4.667 10.882 20.194 1.00 56.00 238 LEU A CA 1
ATOM 1922 C C . LEU A 1 238 ? 3.418 11.301 19.413 1.00 56.00 238 LEU A C 1
ATOM 1924 O O . LEU A 1 238 ? 3.482 12.183 18.562 1.00 56.00 238 LEU A O 1
ATOM 1928 N N . TRP A 1 239 ? 2.272 10.704 19.743 1.00 57.16 239 TRP A N 1
ATOM 1929 C CA . TRP A 1 239 ? 0.997 11.048 19.129 1.00 57.16 239 TRP A CA 1
ATOM 1930 C C . TRP A 1 239 ? 0.534 12.470 19.484 1.00 57.16 239 TRP A C 1
ATOM 1932 O O . TRP A 1 239 ? 0.063 13.178 18.593 1.00 57.16 239 TRP A O 1
ATOM 1942 N N . GLU A 1 240 ? 0.670 12.898 20.743 1.00 61.66 240 GLU A N 1
ATOM 1943 C CA . GLU A 1 240 ? 0.351 14.269 21.171 1.00 61.66 240 GLU A CA 1
ATOM 1944 C C . GLU A 1 240 ? 1.209 15.283 20.398 1.00 61.66 240 GLU A C 1
ATOM 1946 O O . GLU A 1 240 ? 0.657 16.195 19.791 1.00 61.66 240 GLU A O 1
ATOM 1951 N N . LYS A 1 241 ? 2.518 15.035 20.260 1.00 57.88 241 LYS A N 1
ATOM 1952 C CA . LYS A 1 241 ? 3.435 15.899 19.494 1.00 57.88 241 LYS A CA 1
ATOM 1953 C C . LYS A 1 241 ? 3.162 15.953 17.987 1.00 57.88 241 LYS A C 1
ATOM 1955 O O . LYS A 1 241 ? 3.342 16.998 17.379 1.00 57.88 241 LYS A O 1
ATOM 1960 N N . GLU A 1 242 ? 2.744 14.851 17.360 1.00 55.03 242 GLU A N 1
ATOM 1961 C CA . GLU A 1 242 ? 2.402 14.837 15.924 1.00 55.03 242 GLU A CA 1
ATOM 1962 C C . GLU A 1 242 ? 1.067 15.535 15.604 1.00 55.03 242 GLU A C 1
ATOM 1964 O O . GLU A 1 242 ? 0.803 15.839 14.441 1.00 55.03 242 GLU A O 1
ATOM 1969 N N . ASN A 1 243 ? 0.193 15.724 16.600 1.00 52.50 243 ASN A N 1
ATOM 1970 C CA . ASN A 1 243 ? -1.155 16.281 16.419 1.00 52.50 243 ASN A CA 1
ATOM 1971 C C . ASN A 1 243 ? -1.378 17.611 17.147 1.00 52.50 243 ASN A C 1
ATOM 1973 O O . ASN A 1 243 ? -2.449 18.200 16.994 1.00 52.50 243 ASN A O 1
ATOM 1977 N N . GLU A 1 244 ? -0.393 18.102 17.894 1.00 45.28 244 GLU A N 1
ATOM 1978 C CA . GLU A 1 244 ? -0.253 19.528 18.147 1.00 45.28 244 GLU A CA 1
ATOM 1979 C C . GLU A 1 244 ? -0.010 20.195 16.792 1.00 45.28 244 GLU A C 1
ATOM 1981 O O . GLU A 1 244 ? 1.087 20.181 16.238 1.00 45.28 244 GLU A O 1
ATOM 1986 N N . THR A 1 245 ? -1.089 20.713 16.202 1.00 42.34 245 THR A N 1
ATOM 1987 C CA . THR A 1 245 ? -1.014 21.628 15.064 1.00 42.34 245 THR A CA 1
ATOM 1988 C C . THR A 1 245 ? 0.062 22.663 15.393 1.00 42.34 245 THR A C 1
ATOM 1990 O O . THR A 1 245 ? -0.039 23.254 16.473 1.00 42.34 245 THR A O 1
ATOM 1993 N N . PRO A 1 246 ? 1.071 22.917 14.536 1.00 40.34 246 PRO A N 1
ATOM 1994 C CA . PRO A 1 246 ? 1.893 24.097 14.730 1.00 40.34 246 PRO A CA 1
ATOM 1995 C C . PRO A 1 246 ? 0.919 25.271 14.760 1.00 40.34 246 PRO A C 1
ATOM 1997 O O . PRO A 1 246 ? 0.188 25.494 13.790 1.00 40.34 246 PRO A O 1
ATOM 2000 N N . ALA A 1 247 ? 0.820 25.930 15.918 1.00 37.31 247 ALA A N 1
ATOM 2001 C CA . ALA A 1 247 ? 0.077 27.168 16.045 1.00 37.31 247 ALA A CA 1
ATOM 2002 C C . ALA A 1 247 ? 0.559 28.052 14.898 1.00 37.31 247 ALA A C 1
ATOM 2004 O O . ALA A 1 247 ? 1.765 28.249 14.755 1.00 37.31 247 ALA A O 1
ATOM 2005 N N . SER A 1 248 ? -0.370 28.444 14.026 1.00 36.41 248 SER A N 1
ATOM 2006 C CA . SER A 1 248 ? -0.102 29.247 12.837 1.00 36.41 248 SER A CA 1
ATOM 2007 C C . SER A 1 248 ? 0.856 30.384 13.191 1.00 36.41 248 SER A C 1
ATOM 2009 O O . SER A 1 248 ? 0.466 31.293 13.928 1.00 36.41 248 SER A O 1
ATOM 2011 N N . ALA A 1 249 ? 2.092 30.273 12.711 1.00 33.22 249 ALA A N 1
ATOM 2012 C CA . ALA A 1 249 ? 3.077 31.342 12.687 1.00 33.22 249 ALA A CA 1
ATOM 2013 C C . ALA A 1 249 ? 2.997 32.049 11.334 1.00 33.22 249 ALA A C 1
ATOM 2015 O O . ALA A 1 249 ? 2.789 31.336 10.321 1.00 33.22 249 ALA A O 1
#

Organism: NCBI:txid216773

Sequence (249 aa):
VLERVRAAAGNFHRRGAALYGAEGCLLDEVEHEWLRQYYVQGSGNVHNLWYAWRDHIGDLWKGWEALEHRTEKTLSLLRRAAIHRCRKQQTADGAAANGTTEGADRAELRRRAKALKAVTEIVERGEGPRKEATERLYEAVAERLEKRATMREQWNEREKDPVYRRMEQEYRPVPFPARFGPAATPAPDKTLEQNPERGGRSPMTGGDPAYLRKLAKDVRTWGRWFHTGAIPPGEKILWEKENETPASA

InterPro domains:
  IPR024366 Alpha-ketoglutarate-dependent dioxygenase FTO, C-terminal [PF12934] (26-115)
  IPR024366 Alpha-ketoglutarate-dependent dioxygenase FTO, C-terminal [PF12934] (128-178)
  IPR038413 FTO, C-terminal domain superfamily [G3DSA:1.20.58.1470] (4-119)

Radius of gyration: 21.77 Å; chains: 1; bounding box: 47×48×64 Å

pLDDT: mean 81.51, std 17.04, range [33.22, 97.5]